Protein AF-A0A202DRF4-F1 (afdb_monomer)

Secondary structure (DSSP, 8-state):
-GGGEEEE-SB----SS--EESSEEEESB--SSPPEESS-EEES-HHHHHHHHHHHHHHHHHHTSPPSEEPPSS-EETTT--SSSSTTEE-SEEEEPPTT--EEE-TT-EEEESSS-EEEEESS-EEE-TT-BEEEETT--GGGEEEEESS-EEE-TT-B--SEE--SS-EEE-TT--

Solvent-accessible surface area (backbone atoms only — not comparable to full-atom values): 9176 Å² total; per-residue (Å²): 113,40,88,56,44,69,42,78,43,62,68,40,82,32,85,55,84,84,48,72,40,85,22,18,40,28,25,68,40,75,44,87,31,80,60,50,60,65,53,54,79,31,72,68,36,74,66,36,56,50,17,54,54,46,48,55,52,49,53,52,56,60,70,66,56,73,64,72,41,70,53,69,83,51,72,43,40,55,24,71,40,65,83,92,51,60,63,21,52,40,58,57,40,26,41,26,43,35,85,83,6,31,38,31,32,33,58,85,10,36,32,40,41,31,69,52,48,35,36,41,40,23,36,18,34,34,36,34,38,56,56,8,34,56,43,73,35,70,70,33,50,60,91,37,27,39,37,42,28,71,26,42,36,38,39,26,36,51,15,33,68,72,46,50,77,56,54,92,64,41,78,46,78,41,57,73,62,79

Radius of gyration: 16.05 Å; Cα contacts (8 Å, |Δi|>4): 459; chains: 1; bounding box: 38×32×42 Å

Mean predicted aligned error: 2.86 Å

Sequence (178 aa):
MASTFSILSSTYTNTASGTTINGDLGYTTGPAVAPTVNGITHIADGTYNQAGIDQGTALSALNSQACTFTFPAGAVDLATDTSHGVIGIYTPGVYCTTASSAASIGTAGITLSGSGTYIFRVNGALTTVANSAVRLASSASACDIFWTPTAATTLGANSTFIGTDIDASGVTIGDTIT

Nearest PDB structures (foldseek):
  7ehk-assembly1_A  TM=7.786E-01  e=6.588E-08  Flavobacterium frigoris PS1
  8x1o-assembly1_A  TM=7.609E-01  e=9.005E-07  Flavobacterium frigoris PS1
  8x1l-assembly1_A  TM=7.536E-01  e=3.785E-06  Flavobacterium frigoris PS1
  5b5h-assembly1_A  TM=7.884E-01  e=6.652E-06  Typhula ishikariensis
  6a8k-assembly1_A  TM=7.361E-01  e=1.674E-05  Fragilariopsis cylindrus

pLDDT: mean 96.53, std 4.23, range [63.41, 98.88]

Structure (mmCIF, N/CA/C/O backbone):
data_AF-A0A202DRF4-F1
#
_entry.id   AF-A0A202DRF4-F1
#
loop_
_atom_site.group_PDB
_atom_site.id
_atom_site.type_symbol
_atom_site.label_atom_id
_atom_site.label_alt_id
_atom_site.label_comp_id
_atom_site.label_asym_id
_atom_site.label_entity_id
_atom_site.label_seq_id
_atom_site.pdbx_PDB_ins_code
_atom_site.Cartn_x
_atom_site.Cartn_y
_atom_site.Cartn_z
_atom_site.occupancy
_atom_site.B_iso_or_equiv
_atom_site.auth_seq_id
_atom_site.auth_comp_id
_atom_site.auth_asym_id
_atom_site.auth_atom_id
_atom_site.pdbx_PDB_model_num
ATOM 1 N N 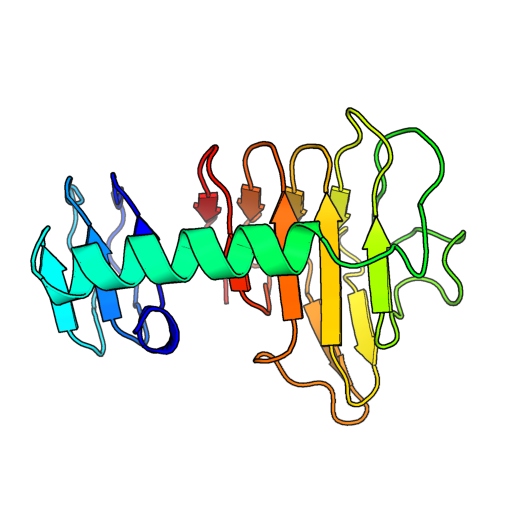. MET A 1 1 ? 2.409 9.963 13.349 1.00 63.41 1 MET A N 1
ATOM 2 C CA . MET A 1 1 ? 1.480 9.183 14.196 1.00 63.41 1 MET A CA 1
ATOM 3 C C . MET A 1 1 ? 0.821 8.045 13.428 1.00 63.41 1 MET A C 1
ATOM 5 O O . MET A 1 1 ? 0.631 6.996 14.017 1.00 63.41 1 MET A O 1
ATOM 9 N N . ALA A 1 2 ? 0.561 8.179 12.121 1.00 69.62 2 ALA A N 1
ATOM 10 C CA . ALA A 1 2 ? 0.009 7.077 11.317 1.00 69.62 2 ALA A CA 1
ATOM 11 C C . ALA A 1 2 ? 0.838 5.770 11.331 1.00 69.62 2 ALA A C 1
ATOM 13 O O . ALA A 1 2 ? 0.282 4.699 11.139 1.00 69.62 2 ALA A O 1
ATOM 14 N N . SER A 1 3 ? 2.146 5.830 11.601 1.00 81.44 3 SER A N 1
ATOM 15 C CA . SER A 1 3 ? 3.051 4.673 11.546 1.00 81.44 3 SER A CA 1
ATOM 16 C C . SER A 1 3 ? 2.804 3.581 12.597 1.00 81.44 3 SER A C 1
ATOM 18 O O . SER A 1 3 ? 3.411 2.522 12.491 1.00 81.44 3 SER A O 1
ATOM 20 N N . THR A 1 4 ? 1.987 3.825 13.629 1.00 90.56 4 THR A N 1
ATOM 21 C CA . THR A 1 4 ? 1.615 2.792 14.618 1.00 90.56 4 THR A CA 1
ATOM 22 C C . THR A 1 4 ? 0.312 2.077 14.264 1.00 90.56 4 THR A C 1
ATOM 24 O O . THR A 1 4 ? 0.036 1.006 14.804 1.00 90.56 4 THR A O 1
ATOM 27 N N . PHE A 1 5 ? -0.473 2.634 13.336 1.00 96.25 5 PHE A N 1
ATOM 28 C CA . PHE A 1 5 ? -1.727 2.046 12.885 1.00 96.25 5 PHE A CA 1
ATOM 29 C C . PHE A 1 5 ? -1.470 0.939 11.871 1.00 96.25 5 PHE A C 1
ATOM 31 O O . PHE A 1 5 ? -0.813 1.153 10.855 1.00 96.25 5 PHE A O 1
ATOM 38 N N . SER A 1 6 ? -2.067 -0.226 12.110 1.00 96.12 6 SER A N 1
ATOM 39 C CA . SER A 1 6 ? -2.234 -1.235 11.062 1.00 96.12 6 SER A CA 1
ATOM 40 C C . SER A 1 6 ? -3.435 -0.916 10.177 1.00 96.12 6 SER A C 1
ATOM 42 O O . SER A 1 6 ? -3.40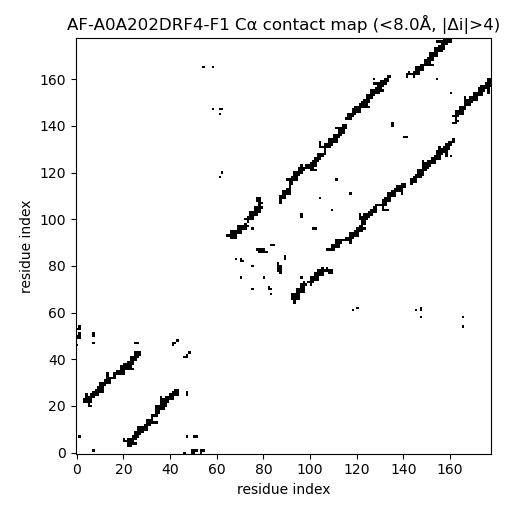9 -1.198 8.985 1.00 96.12 6 SER A O 1
ATOM 44 N N . ILE A 1 7 ? -4.498 -0.344 10.757 1.00 97.06 7 ILE A N 1
ATOM 45 C CA . ILE A 1 7 ? -5.701 0.066 10.027 1.00 97.06 7 ILE A CA 1
ATOM 46 C C . ILE A 1 7 ? -6.146 1.435 10.532 1.00 97.06 7 ILE A C 1
ATOM 48 O O . ILE A 1 7 ? -6.428 1.607 11.717 1.00 97.06 7 ILE A O 1
ATOM 52 N N . LEU A 1 8 ? -6.275 2.389 9.613 1.00 97.56 8 LEU A N 1
ATOM 53 C CA . LEU A 1 8 ? -6.881 3.697 9.837 1.00 97.56 8 LEU A CA 1
ATOM 54 C C . LEU A 1 8 ? -7.951 3.913 8.765 1.00 97.56 8 LEU A C 1
ATOM 56 O O . LEU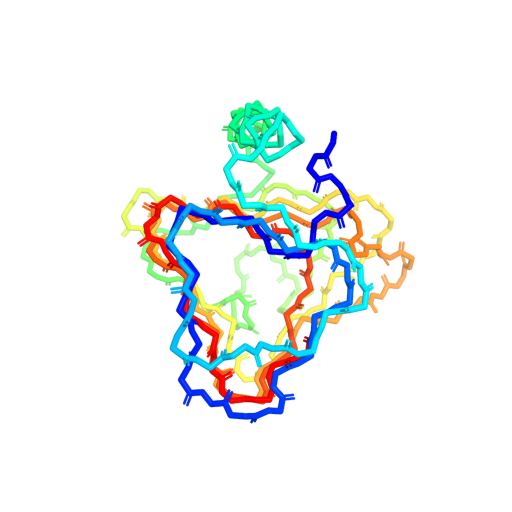 A 1 8 ? -7.646 3.902 7.576 1.00 97.56 8 LEU A O 1
ATOM 60 N N . SER A 1 9 ? -9.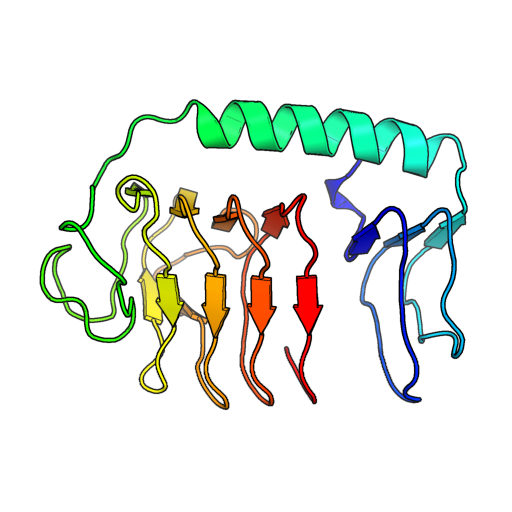204 4.090 9.173 1.00 97.06 9 SER A N 1
ATOM 61 C CA . SER A 1 9 ? -10.332 4.236 8.243 1.00 97.06 9 SER A CA 1
ATOM 62 C C . SER A 1 9 ? -11.408 5.136 8.834 1.00 97.06 9 SER A C 1
ATOM 64 O O . SER A 1 9 ? -11.472 5.297 10.042 1.00 97.06 9 SER A O 1
ATOM 66 N N . SER A 1 10 ? -12.296 5.706 8.023 1.00 96.44 10 SER A N 1
ATOM 67 C CA . SER A 1 10 ? -13.510 6.326 8.570 1.00 96.44 10 SER A CA 1
ATOM 68 C C . SER A 1 10 ? -14.490 5.245 9.036 1.00 96.44 10 SER A C 1
ATOM 70 O O . SER A 1 10 ? -14.923 5.238 10.185 1.00 96.44 10 SER A O 1
ATOM 72 N N . THR A 1 11 ? -14.790 4.284 8.161 1.00 97.56 11 THR A N 1
ATOM 73 C CA . THR A 1 11 ? -15.649 3.135 8.456 1.00 97.56 11 THR A CA 1
ATOM 74 C C . THR A 1 11 ? -14.829 1.857 8.446 1.00 97.56 11 THR A C 1
ATOM 76 O O . THR A 1 11 ? -14.381 1.423 7.387 1.00 97.56 11 THR A O 1
ATOM 79 N N . TYR A 1 12 ? -14.689 1.229 9.612 1.00 97.81 12 TYR A N 1
ATOM 80 C CA . TYR A 1 12 ? -14.097 -0.095 9.733 1.00 97.81 12 TYR A CA 1
ATOM 81 C C . TYR A 1 12 ? -15.205 -1.146 9.802 1.00 97.81 12 TYR A C 1
ATOM 83 O O . TYR A 1 12 ? -15.940 -1.229 10.785 1.00 97.81 12 TYR A O 1
ATOM 91 N N . THR A 1 13 ? -15.324 -1.960 8.752 1.00 96.81 13 THR A N 1
ATOM 92 C CA . THR A 1 13 ? -16.277 -3.076 8.714 1.00 96.81 13 THR A CA 1
ATOM 93 C C . THR A 1 13 ? -15.559 -4.380 9.024 1.00 96.81 13 THR A C 1
ATOM 95 O O . THR A 1 13 ? -14.572 -4.723 8.382 1.00 96.81 13 THR A O 1
ATOM 98 N N . ASN A 1 14 ? -16.101 -5.141 9.970 1.00 96.12 14 ASN A N 1
ATOM 99 C CA . ASN A 1 14 ? -15.749 -6.537 10.177 1.00 96.12 14 ASN A CA 1
ATOM 100 C C . ASN A 1 14 ? -17.008 -7.312 10.573 1.00 96.12 14 ASN A C 1
ATOM 102 O O . ASN A 1 14 ? -17.732 -6.915 11.491 1.00 96.12 14 ASN A O 1
ATOM 106 N N . THR A 1 15 ? -17.274 -8.399 9.855 1.00 93.38 15 THR A N 1
ATOM 107 C CA . THR A 1 15 ? -18.432 -9.279 10.070 1.00 93.38 15 THR A CA 1
ATOM 108 C C . THR A 1 15 ? -18.023 -10.695 10.464 1.00 93.38 15 THR A C 1
ATOM 110 O O . THR A 1 15 ? -18.891 -11.505 10.776 1.00 93.38 15 THR A O 1
ATOM 113 N N . ALA A 1 16 ? -16.724 -11.006 10.447 1.00 89.12 16 ALA A N 1
ATOM 114 C CA . ALA A 1 16 ? -16.190 -12.324 10.755 1.00 89.12 16 ALA A CA 1
ATOM 115 C C . ALA A 1 16 ? -15.471 -12.330 12.112 1.00 89.12 16 ALA A C 1
ATOM 117 O O . ALA A 1 16 ? -14.844 -11.351 12.527 1.00 89.12 16 ALA A O 1
ATOM 118 N N . SER A 1 17 ? -15.553 -13.459 12.813 1.00 90.44 17 SER A N 1
ATOM 119 C CA . SER A 1 17 ? -14.720 -13.734 13.984 1.00 90.44 17 SER A CA 1
ATOM 120 C C . SER A 1 17 ? -13.322 -14.185 13.556 1.00 90.44 17 SER A C 1
ATOM 122 O O . SER A 1 17 ? -13.191 -14.876 12.551 1.00 90.44 17 SER A O 1
ATOM 124 N N . GLY A 1 18 ? -12.302 -13.890 14.364 1.00 90.44 18 GLY A N 1
ATOM 125 C CA . GLY A 1 18 ? -10.937 -14.398 14.160 1.00 90.44 18 GLY A CA 1
ATOM 126 C C . GLY A 1 18 ? -9.970 -13.415 13.496 1.00 90.44 18 GLY A C 1
ATOM 127 O O . GLY A 1 18 ? -8.768 -13.668 13.492 1.00 90.44 18 GLY A O 1
ATOM 128 N N . THR A 1 19 ? -10.455 -12.268 13.011 1.00 94.56 19 THR A N 1
ATOM 129 C CA . THR A 1 19 ? -9.598 -11.180 12.517 1.00 94.56 19 THR A CA 1
ATOM 130 C C . THR A 1 19 ? -8.662 -10.697 13.624 1.00 94.56 19 THR A C 1
ATOM 132 O O . THR A 1 19 ? -9.122 -10.270 14.685 1.00 94.56 19 THR A O 1
ATOM 135 N N . THR A 1 20 ? -7.353 -10.747 13.367 1.00 95.69 20 THR A N 1
ATOM 136 C CA . THR A 1 20 ? -6.309 -10.245 14.270 1.00 95.69 20 THR A CA 1
ATOM 137 C C . THR A 1 20 ? -5.574 -9.085 13.610 1.00 95.69 20 THR A C 1
ATOM 139 O O . THR A 1 20 ? -5.151 -9.194 12.464 1.00 95.69 20 THR A O 1
ATOM 142 N N . ILE A 1 21 ? -5.408 -7.983 14.337 1.00 96.44 21 ILE A N 1
ATOM 143 C CA . ILE A 1 21 ? -4.718 -6.769 13.898 1.00 96.44 21 ILE A CA 1
ATOM 144 C C . ILE A 1 21 ? -3.492 -6.571 14.789 1.00 96.44 21 ILE A C 1
ATOM 146 O O . ILE A 1 21 ? -3.619 -6.493 16.010 1.00 96.44 21 ILE A O 1
ATOM 150 N N . ASN A 1 22 ? -2.306 -6.487 14.184 1.00 95.56 22 ASN A N 1
ATOM 151 C CA . ASN A 1 22 ? -1.029 -6.347 14.889 1.00 95.56 22 ASN A CA 1
ATOM 152 C C . ASN A 1 22 ? -0.508 -4.904 14.842 1.00 95.56 22 ASN A C 1
ATOM 154 O O . ASN A 1 22 ? 0.471 -4.612 14.158 1.00 95.56 22 ASN A O 1
ATOM 158 N N . GLY A 1 23 ? -1.182 -4.023 15.576 1.00 96.44 23 GLY A N 1
ATOM 159 C CA . GLY A 1 23 ? -0.909 -2.591 15.663 1.00 96.44 23 GLY A CA 1
ATOM 160 C C . GLY A 1 23 ? -2.177 -1.836 16.048 1.00 96.44 23 GLY A C 1
ATOM 161 O O . GLY A 1 23 ? -3.181 -2.451 16.422 1.00 96.44 23 GLY A O 1
ATOM 162 N N . ASP A 1 24 ? -2.141 -0.509 15.968 1.00 98.38 24 ASP A N 1
ATOM 163 C CA . ASP A 1 24 ? -3.288 0.313 16.344 1.00 98.38 24 ASP A CA 1
ATOM 164 C C . ASP A 1 24 ? -4.411 0.220 15.296 1.00 98.38 24 ASP A C 1
ATOM 166 O O . ASP A 1 24 ? -4.175 0.077 14.088 1.00 98.38 24 ASP A O 1
ATOM 170 N N . LEU A 1 25 ? -5.653 0.316 15.771 1.00 98.44 25 LEU A N 1
ATOM 171 C CA . LEU A 1 25 ? -6.866 0.346 14.955 1.00 98.44 25 LEU A CA 1
ATOM 172 C C . LEU A 1 25 ? -7.556 1.698 15.138 1.00 98.44 25 LEU A C 1
ATOM 174 O O . LEU A 1 25 ? -7.899 2.065 16.255 1.00 98.44 25 LEU A O 1
ATOM 178 N N . GLY A 1 26 ? -7.806 2.423 14.052 1.00 98.25 26 GLY A N 1
ATOM 179 C CA . GLY A 1 26 ? -8.467 3.726 14.075 1.00 98.25 26 GLY A CA 1
ATOM 180 C C . GLY A 1 26 ? -9.735 3.762 13.234 1.00 98.25 26 GLY A C 1
ATOM 181 O O . GLY A 1 26 ? -9.689 3.418 12.049 1.00 98.25 26 GLY A O 1
ATOM 182 N N . TYR A 1 27 ? -10.847 4.212 13.824 1.00 98.06 27 TYR A N 1
ATOM 183 C CA . TYR A 1 27 ? -12.100 4.433 13.094 1.00 98.06 27 TYR A CA 1
ATOM 184 C C . TYR A 1 27 ? -13.014 5.507 13.690 1.00 98.06 27 TYR A C 1
ATOM 186 O O . TYR A 1 27 ? -12.900 5.865 14.862 1.00 98.06 27 TYR A O 1
ATOM 194 N N . THR A 1 28 ? -13.968 5.995 12.888 1.00 98.19 28 THR A N 1
ATOM 195 C CA . THR A 1 28 ? -15.138 6.739 13.394 1.00 98.19 28 THR A CA 1
ATOM 196 C C . THR A 1 28 ? -16.372 5.847 13.489 1.00 98.19 28 THR A C 1
ATOM 198 O O . THR A 1 28 ? -17.077 5.883 14.494 1.00 98.19 28 THR A O 1
ATOM 201 N N . THR A 1 29 ? -16.610 5.006 12.480 1.00 98.06 29 THR A N 1
ATOM 202 C CA . THR A 1 29 ? -17.700 4.021 12.446 1.00 98.06 29 THR A CA 1
ATOM 203 C C . THR A 1 29 ? -17.123 2.621 12.617 1.00 98.06 29 THR A C 1
ATOM 205 O O . THR A 1 29 ? -16.289 2.193 11.821 1.00 98.06 29 THR A O 1
ATOM 208 N N . GLY A 1 30 ? -17.538 1.937 13.684 1.00 97.06 30 GLY A N 1
ATOM 209 C CA . GLY A 1 30 ? -16.980 0.649 14.093 1.00 97.06 30 GLY A CA 1
ATOM 210 C C . GLY A 1 30 ? -17.633 -0.578 13.440 1.00 97.06 30 GLY A C 1
ATOM 211 O O . GLY A 1 30 ? -18.660 -0.462 12.768 1.00 97.06 30 GLY A O 1
ATOM 212 N N . PRO A 1 31 ? -17.054 -1.769 13.674 1.00 97.19 31 PRO A N 1
ATOM 213 C CA . PRO A 1 31 ? -17.470 -3.014 13.041 1.00 97.19 31 PRO A CA 1
ATOM 214 C C . PRO A 1 31 ? -18.658 -3.667 13.763 1.00 97.19 31 PRO A C 1
ATOM 216 O O . PRO A 1 31 ? -18.914 -3.399 14.936 1.00 97.19 31 PRO A O 1
ATOM 219 N N . ALA A 1 32 ? -19.335 -4.608 13.095 1.00 96.94 32 ALA A N 1
ATOM 220 C CA . ALA A 1 32 ? -20.356 -5.448 13.730 1.00 96.94 32 ALA A CA 1
ATOM 221 C C . ALA A 1 32 ? -19.743 -6.521 14.651 1.00 96.94 32 ALA A C 1
ATOM 223 O O . ALA A 1 32 ? -20.328 -6.874 15.673 1.00 96.94 32 ALA A O 1
ATOM 224 N N . VAL A 1 33 ? -18.558 -7.030 14.297 1.00 96.94 33 VAL A N 1
ATOM 225 C CA . VAL A 1 33 ? -17.783 -8.000 15.080 1.00 96.94 33 VAL A CA 1
ATOM 226 C C . VAL A 1 33 ? -16.416 -7.401 15.401 1.00 96.94 33 VAL A C 1
ATOM 228 O O . VAL A 1 33 ? -15.658 -7.045 14.498 1.00 96.94 33 VAL A O 1
ATOM 231 N N . ALA A 1 34 ? -16.082 -7.285 16.687 1.00 96.06 34 ALA A N 1
ATOM 232 C CA . ALA A 1 34 ? -14.796 -6.739 17.112 1.00 96.06 34 ALA A CA 1
ATOM 233 C C . ALA A 1 34 ? -13.636 -7.699 16.758 1.00 96.06 34 ALA A C 1
ATOM 235 O O . ALA A 1 34 ? -13.731 -8.891 17.063 1.00 96.06 34 ALA A O 1
ATOM 236 N N . PRO A 1 35 ? -12.549 -7.211 16.132 1.00 96.81 35 PRO A N 1
ATOM 237 C CA . PRO A 1 35 ? -11.338 -7.997 15.922 1.00 96.81 35 PRO A CA 1
ATOM 238 C C . PRO A 1 35 ? -10.515 -8.101 17.215 1.00 96.81 35 PRO A C 1
ATOM 240 O O . PRO A 1 35 ? -10.699 -7.331 18.160 1.00 96.81 35 PRO A O 1
ATOM 243 N N . THR A 1 36 ? -9.547 -9.013 17.237 1.00 97.44 36 THR A N 1
ATOM 244 C CA . THR A 1 36 ? -8.461 -8.982 18.223 1.00 97.44 36 THR A CA 1
ATOM 245 C C . THR A 1 36 ? -7.444 -7.924 17.801 1.00 97.44 36 THR A C 1
ATOM 247 O O . THR A 1 36 ? -6.886 -8.016 16.712 1.00 97.44 36 THR A O 1
ATOM 250 N N . VAL A 1 37 ? -7.190 -6.924 18.647 1.00 97.94 37 VAL A N 1
ATOM 251 C CA . VAL A 1 37 ? -6.231 -5.840 18.370 1.00 97.94 37 VAL A CA 1
ATOM 252 C C . VAL A 1 37 ? -5.049 -5.952 19.330 1.00 97.94 37 VAL A C 1
ATOM 254 O O . VAL A 1 37 ? -5.208 -5.783 20.536 1.00 97.94 37 VAL A O 1
ATOM 257 N N . ASN A 1 38 ? -3.859 -6.220 18.794 1.00 97.44 38 ASN A N 1
ATOM 258 C CA . ASN A 1 38 ? -2.587 -6.231 19.521 1.00 97.44 38 ASN A CA 1
ATOM 259 C C . ASN A 1 38 ? -1.942 -4.833 19.472 1.00 97.44 38 ASN A C 1
ATOM 261 O O . ASN A 1 38 ? -0.831 -4.654 18.979 1.00 97.44 38 ASN A O 1
ATOM 265 N N . GLY A 1 39 ? -2.691 -3.844 19.950 1.00 96.88 39 GLY A N 1
ATOM 266 C CA . GLY A 1 39 ? -2.384 -2.415 19.914 1.00 96.88 39 GLY A CA 1
ATOM 267 C C . GLY A 1 39 ? -3.490 -1.633 20.624 1.00 96.88 39 GLY A C 1
ATOM 268 O O . GLY A 1 39 ? -4.216 -2.195 21.449 1.00 96.88 39 GLY A O 1
ATOM 269 N N . ILE A 1 40 ? -3.648 -0.351 20.304 1.00 97.69 40 ILE A N 1
ATOM 270 C CA . ILE A 1 40 ? -4.700 0.508 20.860 1.00 97.69 40 ILE A CA 1
ATOM 271 C C . ILE A 1 40 ? -5.781 0.759 19.805 1.00 97.69 40 ILE A C 1
ATOM 273 O O . ILE A 1 40 ? -5.505 1.019 18.636 1.00 97.69 40 ILE A O 1
ATOM 277 N N . THR A 1 41 ? -7.048 0.682 20.222 1.00 98.38 41 THR A N 1
ATOM 278 C CA . THR A 1 41 ? -8.168 1.129 19.386 1.00 98.38 41 THR A CA 1
ATOM 279 C C . THR A 1 41 ? -8.464 2.603 19.656 1.00 98.38 41 THR A C 1
ATOM 281 O O . THR A 1 41 ? -8.804 2.969 20.779 1.00 98.38 41 THR A O 1
ATOM 284 N N . HIS A 1 42 ? -8.374 3.428 18.617 1.00 98.25 42 HIS A N 1
ATOM 285 C CA . HIS A 1 42 ? -8.638 4.863 18.630 1.00 98.25 42 HIS A CA 1
ATOM 286 C C . HIS A 1 42 ? -9.967 5.166 17.929 1.00 98.25 42 HIS A C 1
ATOM 288 O O . HIS A 1 42 ? -10.096 5.003 16.714 1.00 98.25 42 HIS A O 1
ATOM 294 N N . ILE A 1 43 ? -10.964 5.625 18.689 1.00 98.19 43 ILE A N 1
ATOM 295 C CA . ILE A 1 43 ? -12.302 5.932 18.161 1.00 98.19 43 ILE A CA 1
ATOM 296 C C . ILE A 1 43 ? -12.467 7.447 18.075 1.00 98.19 43 ILE A C 1
ATOM 298 O O . ILE A 1 43 ? -12.778 8.092 19.075 1.00 98.19 43 ILE A O 1
ATOM 302 N N . ALA A 1 44 ? -12.237 8.004 16.883 1.00 97.06 44 ALA A N 1
ATOM 303 C CA . ALA A 1 44 ? -12.349 9.438 16.587 1.00 97.06 44 ALA A CA 1
ATOM 304 C C . ALA A 1 44 ? -11.608 10.383 17.571 1.00 97.06 44 ALA A C 1
ATOM 306 O O . ALA A 1 44 ? -11.981 11.550 17.721 1.00 97.06 44 ALA A O 1
ATOM 307 N N . ASP A 1 45 ? -10.569 9.895 18.255 1.00 98.12 45 ASP A N 1
ATOM 308 C CA . ASP A 1 45 ? -9.823 10.662 19.253 1.00 98.12 45 ASP A CA 1
ATOM 309 C C . ASP A 1 45 ? -8.737 11.561 18.629 1.00 98.12 45 ASP A C 1
ATOM 311 O O . ASP A 1 45 ? -8.574 11.645 17.409 1.00 98.12 45 ASP A O 1
ATOM 315 N N . GLY A 1 46 ? -7.983 12.276 19.469 1.00 97.69 46 GLY A N 1
ATOM 316 C CA . GLY A 1 46 ? -6.913 13.163 19.003 1.00 97.69 46 GLY A CA 1
ATOM 317 C C . GLY A 1 46 ? -5.822 12.444 18.199 1.00 97.69 46 GLY A C 1
ATOM 318 O O . GLY A 1 46 ? -5.339 12.992 17.209 1.00 97.69 46 GLY A O 1
ATOM 319 N N . THR A 1 47 ? -5.477 11.211 18.579 1.00 97.50 47 THR A N 1
ATOM 320 C CA . THR A 1 47 ? -4.472 10.391 17.888 1.00 97.50 47 THR A CA 1
ATOM 321 C C . THR A 1 47 ? -4.972 9.956 16.514 1.00 97.50 47 THR A C 1
ATOM 323 O O . THR A 1 47 ? -4.247 10.109 15.532 1.00 97.50 47 THR A O 1
ATOM 326 N N . TYR A 1 48 ? -6.225 9.498 16.423 1.00 97.94 48 TYR A N 1
ATOM 327 C CA . TYR A 1 48 ? -6.898 9.192 15.159 1.00 97.94 48 TYR A CA 1
ATOM 328 C C . TYR A 1 48 ? -6.937 10.412 14.228 1.00 97.94 48 TYR A C 1
ATOM 330 O O . TYR A 1 48 ? -6.548 10.324 13.062 1.00 97.94 48 TYR A O 1
ATOM 338 N N . ASN A 1 49 ? -7.361 11.570 14.744 1.00 97.62 49 ASN A N 1
ATOM 339 C CA . ASN A 1 49 ? -7.494 12.788 13.943 1.00 97.62 49 ASN A CA 1
ATOM 340 C C . ASN A 1 49 ? -6.139 13.241 13.379 1.00 97.62 49 ASN A C 1
ATOM 342 O O . ASN A 1 49 ? -6.041 13.574 12.197 1.00 97.62 49 ASN A O 1
ATOM 346 N N . GLN A 1 50 ? -5.081 13.200 14.196 1.00 97.88 50 GLN A N 1
ATOM 347 C CA . GLN A 1 50 ? -3.734 13.525 13.732 1.00 97.88 50 GLN A CA 1
ATOM 348 C C . GLN A 1 50 ? -3.206 12.485 12.733 1.00 97.88 50 GLN A C 1
ATOM 350 O O . GLN A 1 50 ? -2.595 12.857 11.733 1.00 97.88 50 GLN A O 1
ATOM 355 N N . ALA A 1 51 ? -3.482 11.194 12.945 1.00 97.56 51 ALA A N 1
ATOM 356 C CA . ALA A 1 51 ? -3.093 10.141 12.009 1.00 97.56 51 ALA A CA 1
ATOM 357 C C . ALA A 1 51 ? -3.734 10.326 10.622 1.00 97.56 51 ALA A C 1
ATOM 359 O O . ALA A 1 51 ? -3.065 10.093 9.618 1.00 97.56 51 ALA A O 1
ATOM 360 N N . GLY A 1 52 ? -4.978 10.813 10.545 1.00 97.00 52 GLY A N 1
ATOM 361 C CA . GLY A 1 52 ? -5.627 11.148 9.271 1.00 97.00 52 GLY A CA 1
ATOM 362 C C . GLY A 1 52 ? -4.941 12.299 8.521 1.00 97.00 52 GLY A C 1
ATOM 363 O O . GLY A 1 52 ? -4.760 12.230 7.304 1.00 97.00 52 GLY A O 1
ATOM 364 N N . ILE A 1 53 ? -4.491 13.335 9.238 1.00 97.38 53 ILE A N 1
ATOM 365 C CA . ILE A 1 53 ? -3.715 14.448 8.656 1.00 97.38 53 ILE A CA 1
ATOM 366 C C . ILE A 1 53 ? -2.360 13.945 8.136 1.00 97.38 53 ILE A C 1
ATOM 368 O O . ILE A 1 53 ? -1.947 14.283 7.019 1.00 97.38 53 ILE A O 1
ATOM 372 N N . ASP A 1 54 ? -1.685 13.109 8.926 1.00 97.44 54 ASP A N 1
ATOM 373 C CA . ASP A 1 54 ? -0.406 12.505 8.553 1.00 97.44 54 ASP A CA 1
ATOM 374 C C . ASP A 1 54 ? -0.560 11.608 7.311 1.00 97.44 54 ASP A C 1
ATOM 376 O O . ASP A 1 54 ? 0.255 11.691 6.391 1.00 97.44 54 ASP A O 1
ATOM 380 N N . GLN A 1 55 ? -1.628 10.800 7.243 1.00 96.75 55 GLN A N 1
ATOM 381 C CA . GLN A 1 55 ? -1.953 9.948 6.093 1.00 96.75 55 GLN A CA 1
ATOM 382 C C . GLN A 1 55 ? -2.165 10.780 4.819 1.00 96.75 55 GLN A C 1
ATOM 384 O O . GLN A 1 55 ? -1.586 10.465 3.779 1.00 96.75 55 GLN A O 1
ATOM 389 N N . GLY A 1 56 ? -2.936 11.871 4.889 1.00 96.69 56 GLY A N 1
ATOM 390 C CA . GLY A 1 56 ? -3.152 12.764 3.744 1.00 96.69 56 GLY A CA 1
ATOM 391 C C . GLY A 1 56 ? -1.868 13.457 3.269 1.00 96.69 56 GLY A C 1
ATOM 392 O O . GLY A 1 56 ? -1.635 13.605 2.063 1.00 96.69 56 GLY A O 1
ATOM 393 N N . THR A 1 57 ? -0.994 13.825 4.210 1.00 97.38 57 THR A N 1
ATOM 394 C CA . THR A 1 57 ? 0.331 14.387 3.907 1.00 97.38 57 THR A CA 1
ATOM 395 C C . THR A 1 57 ? 1.220 13.355 3.212 1.00 97.38 57 THR A C 1
ATOM 397 O O . THR A 1 57 ? 1.821 13.658 2.179 1.00 97.38 57 THR A O 1
ATOM 400 N N . ALA A 1 58 ? 1.260 12.121 3.726 1.00 96.88 58 ALA A N 1
ATOM 401 C CA . ALA A 1 58 ? 2.015 11.021 3.133 1.00 96.88 58 ALA A CA 1
ATOM 402 C C . ALA A 1 58 ? 1.524 10.697 1.716 1.00 96.88 58 ALA A C 1
ATOM 404 O O . ALA A 1 58 ? 2.331 10.648 0.789 1.00 96.88 58 ALA A O 1
ATOM 405 N N . LEU A 1 59 ? 0.208 10.569 1.516 1.00 97.44 59 LEU A N 1
ATOM 406 C CA . LEU A 1 59 ? -0.382 10.326 0.197 1.00 97.44 59 LEU A CA 1
ATOM 407 C C . LEU A 1 59 ? 0.001 11.417 -0.810 1.00 97.44 59 LEU A C 1
ATOM 409 O O . LEU A 1 59 ? 0.361 11.115 -1.947 1.00 97.44 59 LEU A O 1
ATOM 413 N N . SER A 1 60 ? -0.038 12.685 -0.393 1.00 97.69 60 SER A N 1
ATOM 414 C CA . SER A 1 60 ? 0.353 13.816 -1.245 1.00 97.69 60 SER A CA 1
ATOM 415 C C . SER A 1 60 ? 1.833 13.744 -1.637 1.00 97.69 60 SER A C 1
ATOM 417 O O . SER A 1 60 ? 2.173 13.920 -2.808 1.00 97.69 60 SER A O 1
ATOM 419 N N . ALA A 1 61 ? 2.713 13.426 -0.683 1.00 98.12 61 ALA A N 1
ATOM 420 C CA . ALA A 1 61 ? 4.144 13.275 -0.932 1.00 98.12 61 ALA A CA 1
ATOM 421 C C . ALA A 1 61 ? 4.449 12.089 -1.865 1.00 98.12 61 ALA A C 1
ATOM 423 O O . ALA A 1 61 ? 5.228 12.249 -2.807 1.00 98.12 61 ALA A O 1
ATOM 424 N N . LEU A 1 62 ? 3.800 10.938 -1.665 1.00 98.06 62 LEU A N 1
ATOM 425 C CA . LEU A 1 62 ? 3.926 9.754 -2.524 1.00 98.06 62 LEU A CA 1
ATOM 426 C C . LEU A 1 62 ? 3.441 10.048 -3.950 1.00 98.06 62 LEU A C 1
ATOM 428 O O . LEU A 1 62 ? 4.139 9.756 -4.921 1.00 98.06 62 LEU A O 1
ATOM 432 N N . ASN A 1 63 ? 2.289 10.710 -4.090 1.00 96.94 63 ASN A N 1
ATOM 433 C CA . ASN A 1 63 ? 1.731 11.066 -5.395 1.00 96.94 63 ASN A CA 1
ATOM 434 C C . ASN A 1 63 ? 2.513 12.165 -6.133 1.00 96.94 63 ASN A C 1
ATOM 436 O O . ASN A 1 63 ? 2.346 12.309 -7.344 1.00 96.94 63 ASN A O 1
ATOM 440 N N . SER A 1 64 ? 3.382 12.914 -5.448 1.00 97.56 64 SER A N 1
ATOM 441 C CA . SER A 1 64 ? 4.290 13.880 -6.083 1.00 97.56 64 SER A CA 1
ATOM 442 C C . SER A 1 64 ? 5.570 13.261 -6.654 1.00 97.56 64 SER A C 1
ATOM 444 O O . SER A 1 64 ? 6.264 13.922 -7.427 1.00 97.56 64 SER A O 1
ATOM 446 N N . GLN A 1 65 ? 5.890 12.007 -6.313 1.00 98.31 65 GLN A N 1
ATOM 447 C CA . GLN A 1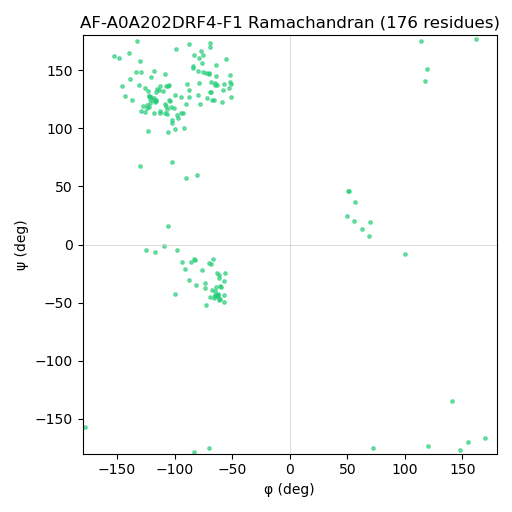 65 ? 7.123 11.374 -6.780 1.00 98.31 65 GLN A CA 1
ATOM 448 C C . GLN A 1 65 ? 7.071 11.121 -8.289 1.00 98.31 65 GLN A C 1
ATOM 450 O O . GLN A 1 65 ? 6.096 10.568 -8.809 1.00 98.31 65 GLN A O 1
ATOM 455 N N . ALA A 1 66 ? 8.130 11.513 -8.998 1.00 98.19 66 ALA A N 1
ATOM 456 C CA . ALA A 1 66 ? 8.245 11.283 -10.432 1.00 98.19 66 ALA A CA 1
ATOM 457 C C . ALA A 1 66 ? 8.320 9.780 -10.734 1.00 98.19 66 ALA A C 1
ATOM 459 O O . ALA A 1 66 ? 9.023 9.036 -10.053 1.00 98.19 66 ALA A O 1
ATOM 460 N N . CYS A 1 67 ? 7.605 9.341 -11.769 1.00 98.38 67 CYS A N 1
ATOM 461 C CA . CYS A 1 67 ? 7.612 7.946 -12.187 1.00 98.38 67 CYS A CA 1
ATOM 462 C C . CYS A 1 67 ? 9.005 7.556 -12.695 1.00 98.38 67 CYS A C 1
ATOM 464 O O . CYS A 1 67 ? 9.528 8.178 -13.619 1.00 98.38 67 CYS A O 1
ATOM 466 N N . THR A 1 68 ? 9.585 6.507 -12.117 1.00 98.31 68 THR A N 1
ATOM 467 C CA . THR A 1 68 ? 10.764 5.829 -12.673 1.00 98.31 68 THR A CA 1
ATOM 468 C C . THR A 1 68 ? 10.361 5.010 -13.893 1.00 98.31 68 THR A C 1
ATOM 470 O O . THR A 1 68 ? 11.091 4.955 -14.878 1.00 98.31 68 THR A O 1
ATOM 473 N N . PHE A 1 69 ? 9.175 4.403 -13.830 1.00 98.56 69 PHE A N 1
ATOM 474 C CA . PHE A 1 69 ? 8.588 3.638 -14.915 1.00 98.56 69 PHE A CA 1
ATOM 475 C C . PHE A 1 69 ? 7.092 3.934 -15.037 1.00 98.56 69 PHE A C 1
ATOM 477 O O . PHE A 1 69 ? 6.388 4.109 -14.040 1.00 98.56 69 PHE A O 1
ATOM 484 N N . THR A 1 70 ? 6.595 3.991 -16.269 1.00 98.50 70 THR A N 1
ATOM 485 C CA . THR A 1 70 ? 5.165 4.117 -16.562 1.00 98.50 70 THR A CA 1
ATOM 486 C C . THR A 1 70 ? 4.750 2.960 -17.454 1.00 98.50 70 THR A C 1
ATOM 488 O O . THR A 1 70 ? 5.300 2.801 -18.543 1.00 98.50 70 THR A O 1
ATOM 491 N N . PHE A 1 71 ? 3.800 2.153 -16.981 1.00 98.50 71 PHE A N 1
ATOM 492 C CA . PHE A 1 71 ? 3.268 1.030 -17.748 1.00 98.50 71 PHE A CA 1
ATOM 493 C C . PHE A 1 71 ? 2.551 1.519 -19.015 1.00 98.50 71 PHE A C 1
ATOM 495 O O . PHE A 1 71 ? 2.049 2.648 -19.040 1.00 98.50 71 PHE A O 1
ATOM 502 N N . PRO A 1 72 ? 2.462 0.681 -20.063 1.00 96.38 72 PRO A N 1
ATOM 503 C CA . PRO A 1 72 ? 1.604 0.953 -21.208 1.00 96.38 72 PRO A CA 1
ATOM 504 C C . PRO A 1 72 ? 0.144 1.181 -20.798 1.00 96.38 72 PRO A C 1
ATOM 506 O O . PRO A 1 72 ? -0.295 0.758 -19.730 1.00 96.38 72 PRO A O 1
ATOM 509 N N . ALA A 1 73 ? -0.621 1.827 -21.677 1.00 95.31 73 ALA A N 1
ATOM 510 C CA . ALA A 1 73 ? -2.033 2.073 -21.423 1.00 95.31 73 ALA A CA 1
ATOM 511 C C . ALA A 1 73 ? -2.839 0.772 -21.309 1.00 95.31 73 ALA A C 1
ATOM 513 O O . ALA A 1 73 ? -2.691 -0.130 -22.135 1.00 95.31 73 ALA A O 1
ATOM 514 N N . GLY A 1 74 ? -3.740 0.722 -20.324 1.00 96.00 74 GLY A N 1
ATOM 515 C CA . GLY A 1 74 ? -4.583 -0.437 -20.040 1.00 96.00 74 GLY A CA 1
ATOM 516 C C . GLY A 1 74 ? -4.272 -1.078 -18.690 1.00 96.00 74 GLY A C 1
ATOM 517 O O . GLY A 1 74 ? -3.369 -0.661 -17.970 1.00 96.00 74 GLY A O 1
ATOM 518 N N . ALA A 1 75 ? -5.066 -2.082 -18.323 1.00 96.62 75 ALA A N 1
ATOM 519 C CA . ALA A 1 75 ? -4.846 -2.814 -17.083 1.00 96.62 75 ALA A CA 1
ATOM 520 C C . ALA A 1 75 ? -3.512 -3.576 -17.129 1.00 96.62 75 ALA A C 1
ATOM 522 O O . ALA A 1 75 ? -3.186 -4.192 -18.145 1.00 96.62 75 ALA A O 1
ATOM 523 N N . VAL A 1 76 ? -2.776 -3.561 -16.017 1.00 98.25 76 VAL A N 1
ATOM 524 C CA . VAL A 1 76 ? -1.503 -4.273 -15.868 1.00 98.25 76 VAL A CA 1
ATOM 525 C C . VAL A 1 76 ? -1.628 -5.388 -14.834 1.00 98.25 76 VAL A C 1
ATOM 527 O O . VAL A 1 76 ? -2.131 -5.173 -13.733 1.00 98.25 76 VAL A O 1
ATOM 530 N N . ASP A 1 77 ? -1.142 -6.578 -15.174 1.00 98.50 77 ASP A N 1
ATOM 531 C CA . ASP A 1 77 ? -0.824 -7.609 -14.188 1.00 98.50 77 ASP A CA 1
ATOM 532 C C . ASP A 1 77 ? 0.673 -7.543 -13.878 1.00 98.50 77 ASP A C 1
ATOM 534 O O . ASP A 1 77 ? 1.511 -7.901 -14.704 1.00 98.50 77 ASP A O 1
ATOM 538 N N . LEU A 1 78 ? 1.011 -7.084 -12.675 1.00 98.56 78 LEU A N 1
ATOM 539 C CA . LEU A 1 78 ? 2.388 -6.908 -12.219 1.00 98.56 78 LEU A CA 1
ATOM 540 C C . LEU A 1 78 ? 3.168 -8.234 -12.191 1.00 98.56 78 LEU A C 1
ATOM 542 O O . LEU A 1 78 ? 4.390 -8.249 -12.313 1.00 98.56 78 LEU A O 1
ATOM 546 N N . ALA A 1 79 ? 2.474 -9.365 -12.045 1.00 98.50 79 ALA A N 1
ATOM 547 C CA . ALA A 1 79 ? 3.111 -10.676 -11.991 1.00 98.50 79 ALA A CA 1
ATOM 548 C C . ALA A 1 79 ? 3.574 -11.175 -13.371 1.00 98.50 79 ALA A C 1
ATOM 550 O O . ALA A 1 79 ? 4.445 -12.042 -13.453 1.00 98.50 79 ALA A O 1
ATOM 551 N N . THR A 1 80 ? 2.985 -10.652 -14.451 1.00 98.12 80 THR A N 1
ATOM 552 C CA . THR A 1 80 ? 3.235 -11.110 -15.827 1.00 98.12 80 THR A CA 1
ATOM 553 C C . THR A 1 80 ? 3.682 -9.998 -16.772 1.00 98.12 80 THR A C 1
ATOM 555 O O . THR A 1 80 ? 4.055 -10.292 -17.908 1.00 98.12 80 THR A O 1
ATOM 558 N N . ASP A 1 81 ? 3.707 -8.742 -16.315 1.00 97.81 81 ASP A N 1
ATOM 559 C CA . ASP A 1 81 ? 4.219 -7.622 -17.094 1.00 97.81 81 ASP A CA 1
ATOM 560 C C . ASP A 1 81 ? 5.675 -7.852 -17.520 1.00 97.81 81 ASP A C 1
ATOM 562 O O . ASP A 1 81 ? 6.551 -8.200 -16.725 1.00 97.81 81 ASP A O 1
ATOM 566 N N . THR A 1 82 ? 5.924 -7.601 -18.801 1.00 96.94 82 THR A N 1
ATOM 567 C CA . THR A 1 82 ? 7.238 -7.729 -19.435 1.00 96.94 82 THR A CA 1
ATOM 568 C C . THR A 1 82 ? 7.843 -6.373 -19.789 1.00 96.94 82 THR A C 1
ATOM 570 O O . THR A 1 82 ? 8.916 -6.323 -20.387 1.00 96.94 82 THR A O 1
ATOM 573 N N . SER A 1 83 ? 7.134 -5.270 -19.524 1.00 96.94 83 SER A N 1
ATOM 574 C CA . SER A 1 83 ? 7.526 -3.936 -19.988 1.00 96.94 83 SER A CA 1
ATOM 575 C C . SER A 1 83 ? 8.477 -3.224 -19.025 1.00 96.94 83 SER A C 1
ATOM 577 O O . SER A 1 83 ? 9.324 -2.456 -19.479 1.00 96.94 83 SER A O 1
ATOM 579 N N . HIS A 1 84 ? 8.379 -3.501 -17.722 1.00 94.88 84 HIS A N 1
ATOM 580 C CA . HIS A 1 84 ? 9.208 -2.862 -16.694 1.00 94.88 84 HIS A CA 1
ATOM 581 C C . HIS A 1 84 ? 10.596 -3.497 -16.504 1.00 94.88 84 HIS A C 1
ATOM 583 O O . HIS A 1 84 ? 11.440 -2.907 -15.827 1.00 94.88 84 HIS A O 1
ATOM 589 N N . GLY A 1 85 ? 10.844 -4.686 -17.066 1.00 95.62 85 GLY A N 1
ATOM 590 C CA . GLY A 1 85 ? 12.100 -5.417 -16.900 1.00 95.62 85 GLY A CA 1
ATOM 591 C C . GLY A 1 85 ? 11.909 -6.925 -16.743 1.00 95.62 85 GLY A C 1
ATOM 592 O O . GLY A 1 85 ? 11.195 -7.559 -17.518 1.00 95.62 85 GLY A O 1
ATOM 593 N N . VAL A 1 86 ? 12.606 -7.513 -15.767 1.00 97.56 86 VAL A N 1
ATOM 594 C CA . VAL A 1 86 ? 12.505 -8.948 -15.469 1.00 97.56 86 VAL A CA 1
ATOM 595 C C . VAL A 1 86 ? 11.115 -9.242 -14.909 1.00 97.56 86 VAL A C 1
ATOM 597 O O . VAL A 1 86 ? 10.719 -8.660 -13.906 1.00 97.56 86 VAL A O 1
ATOM 600 N N . ILE A 1 87 ? 10.399 -10.174 -15.539 1.00 98.31 87 ILE A N 1
ATOM 601 C CA . ILE A 1 87 ? 9.024 -10.534 -15.171 1.00 98.31 87 ILE A CA 1
ATOM 602 C C . ILE A 1 87 ? 8.922 -10.830 -13.672 1.00 98.31 87 ILE A C 1
ATOM 604 O O . ILE A 1 87 ? 9.661 -11.664 -13.142 1.00 98.31 87 ILE A O 1
ATOM 608 N N . GLY A 1 88 ? 7.988 -10.150 -13.007 1.00 97.75 88 GLY A N 1
ATOM 609 C CA . GLY A 1 88 ? 7.686 -10.337 -11.591 1.00 97.75 88 GLY A CA 1
ATOM 610 C C . GLY A 1 88 ? 8.783 -9.877 -10.626 1.00 97.75 88 GLY A C 1
ATOM 611 O O . GLY A 1 88 ? 8.644 -10.134 -9.431 1.00 97.75 88 GLY A O 1
ATOM 612 N N . ILE A 1 89 ? 9.852 -9.216 -11.087 1.00 98.44 89 ILE A N 1
ATOM 613 C CA . ILE A 1 89 ? 10.924 -8.691 -10.230 1.00 98.44 89 ILE A CA 1
ATOM 614 C C . ILE A 1 89 ? 11.001 -7.171 -10.361 1.00 98.44 89 ILE A C 1
ATOM 616 O O . ILE A 1 89 ? 11.444 -6.633 -11.373 1.00 98.44 89 ILE A O 1
ATOM 620 N N . TYR A 1 90 ? 10.670 -6.485 -9.274 1.00 98.62 90 TYR A N 1
ATOM 621 C CA . TYR A 1 90 ? 10.731 -5.033 -9.177 1.00 98.62 90 TYR A CA 1
ATOM 622 C C . TYR A 1 90 ? 11.937 -4.621 -8.334 1.00 98.62 90 TYR A C 1
ATOM 624 O O . TYR A 1 90 ? 12.202 -5.209 -7.284 1.00 98.62 90 TYR A O 1
ATOM 632 N N . THR A 1 91 ? 12.659 -3.599 -8.779 1.00 98.44 91 THR A N 1
ATOM 633 C CA . THR A 1 91 ? 13.725 -2.928 -8.016 1.00 98.44 91 THR A CA 1
ATOM 634 C C . THR A 1 91 ? 13.179 -1.647 -7.380 1.00 98.44 91 THR A C 1
ATOM 636 O O . THR A 1 91 ? 12.081 -1.225 -7.740 1.00 98.44 91 THR A O 1
ATOM 639 N N . PRO A 1 92 ? 13.897 -0.992 -6.451 1.00 98.69 92 PRO A N 1
ATOM 640 C CA . PRO A 1 92 ? 13.441 0.281 -5.899 1.00 98.69 92 PRO A CA 1
ATOM 641 C C . PRO A 1 92 ? 13.125 1.303 -7.000 1.00 98.69 92 PRO A C 1
ATOM 643 O O . PRO A 1 92 ? 13.897 1.457 -7.950 1.00 98.69 92 PRO A O 1
ATOM 646 N N . GLY A 1 93 ? 11.993 1.992 -6.878 1.00 98.56 93 GLY A N 1
ATOM 647 C CA . GLY A 1 93 ? 11.502 2.926 -7.885 1.00 98.56 93 GLY A CA 1
ATOM 648 C C . GLY A 1 93 ? 10.017 3.261 -7.753 1.00 98.56 93 GLY A C 1
ATOM 649 O O . GLY A 1 93 ? 9.294 2.728 -6.909 1.00 98.56 93 GLY A O 1
ATOM 650 N N . VAL A 1 94 ? 9.568 4.166 -8.623 1.00 98.81 94 VAL A N 1
ATOM 651 C CA . VAL A 1 94 ? 8.172 4.609 -8.719 1.00 98.81 94 VAL A CA 1
ATOM 652 C C . VAL A 1 94 ? 7.552 4.039 -9.992 1.00 98.81 94 VAL A C 1
ATOM 654 O O . VAL A 1 94 ? 7.941 4.416 -11.100 1.00 98.81 94 VAL A O 1
ATOM 657 N N . TYR A 1 95 ? 6.582 3.148 -9.825 1.00 98.75 95 TYR A N 1
ATOM 658 C CA . TYR A 1 95 ? 5.880 2.441 -10.890 1.00 98.75 95 TYR A CA 1
ATOM 659 C C . TYR A 1 95 ? 4.472 3.007 -11.034 1.00 98.75 95 TYR A C 1
ATOM 661 O O . TYR A 1 95 ? 3.660 2.929 -10.112 1.00 98.75 95 TYR A O 1
ATOM 669 N N . CYS A 1 96 ? 4.187 3.597 -12.190 1.00 98.62 96 CYS A N 1
ATOM 670 C CA . CYS A 1 96 ? 2.944 4.319 -12.432 1.00 98.62 96 CYS A CA 1
ATOM 671 C C . CYS A 1 96 ? 2.101 3.639 -13.507 1.00 98.62 96 CYS A C 1
ATOM 673 O O . CYS A 1 96 ? 2.611 3.329 -14.585 1.00 98.62 96 CYS A O 1
ATOM 675 N N . THR A 1 97 ? 0.802 3.478 -13.263 1.00 98.38 97 THR A N 1
ATOM 676 C CA . THR A 1 97 ? -0.147 3.193 -14.348 1.00 98.38 97 THR A CA 1
ATOM 677 C C . THR A 1 97 ? -0.575 4.495 -15.027 1.00 98.38 97 THR A C 1
ATOM 679 O O . THR A 1 97 ? -0.558 5.572 -14.420 1.00 98.38 97 THR A O 1
ATOM 682 N N . THR A 1 98 ? -0.939 4.431 -16.310 1.00 96.25 98 THR A N 1
ATOM 683 C CA . THR A 1 98 ? -1.537 5.584 -17.001 1.00 96.25 98 THR A CA 1
ATOM 684 C C . THR A 1 98 ? -2.940 5.878 -16.473 1.00 96.25 98 THR A C 1
ATOM 686 O O . THR A 1 98 ? -3.521 5.073 -15.752 1.00 96.25 98 THR A O 1
ATOM 689 N N . ALA A 1 99 ? -3.519 7.018 -16.855 1.00 91.88 99 ALA A N 1
ATOM 690 C CA . ALA A 1 99 ? -4.869 7.383 -16.437 1.00 91.88 99 ALA A CA 1
ATOM 691 C C . ALA A 1 99 ? -5.893 6.259 -16.694 1.00 91.88 99 ALA A C 1
ATOM 693 O O . ALA A 1 99 ? -5.879 5.630 -17.754 1.00 91.88 99 ALA A O 1
ATOM 694 N N . SER A 1 100 ? -6.799 6.039 -15.735 1.00 92.25 100 SER A N 1
ATOM 695 C CA . SER A 1 100 ? -7.878 5.039 -15.831 1.00 92.25 100 SER A CA 1
ATOM 696 C C . SER A 1 100 ? -7.388 3.604 -16.086 1.00 92.25 100 SER A C 1
ATOM 698 O O . SER A 1 100 ? -8.013 2.850 -16.829 1.00 92.25 100 SER A O 1
ATOM 700 N N . SER A 1 101 ? -6.254 3.225 -15.494 1.00 96.62 101 SER A N 1
ATOM 701 C CA . SER A 1 101 ? -5.626 1.911 -15.665 1.00 96.62 101 SER A CA 1
ATOM 702 C C . SER A 1 101 ? -5.468 1.208 -14.318 1.00 96.62 101 SER A C 1
ATOM 704 O O . SER A 1 101 ? -4.769 1.695 -13.426 1.00 96.62 101 SER A O 1
ATOM 706 N N . ALA A 1 102 ? -6.123 0.054 -14.181 1.00 97.50 102 ALA A N 1
ATOM 707 C CA . ALA A 1 102 ? -6.041 -0.793 -12.995 1.00 97.50 102 ALA A CA 1
ATOM 708 C C . ALA A 1 102 ? -4.721 -1.578 -12.938 1.00 97.50 102 ALA A C 1
ATOM 710 O O . ALA A 1 102 ? -4.110 -1.858 -13.972 1.00 97.50 102 ALA A O 1
ATOM 711 N N . ALA A 1 103 ? -4.326 -1.977 -11.733 1.00 98.44 103 ALA A N 1
ATOM 712 C CA . ALA A 1 103 ? -3.223 -2.899 -11.500 1.00 98.44 103 ALA A CA 1
ATOM 713 C C . ALA A 1 103 ? -3.710 -4.141 -10.744 1.00 98.44 103 ALA A C 1
ATOM 715 O O . ALA A 1 103 ? -4.567 -4.065 -9.860 1.00 98.44 103 ALA A O 1
ATOM 716 N N . SER A 1 104 ? -3.139 -5.290 -11.082 1.00 98.62 104 SER A N 1
ATOM 717 C CA . SER A 1 104 ? -3.364 -6.559 -10.398 1.00 98.62 104 SER A CA 1
ATOM 718 C C . SER A 1 104 ? -2.034 -7.209 -10.039 1.00 98.62 104 SER A C 1
ATOM 720 O O . SER A 1 104 ? -1.066 -7.091 -10.785 1.00 98.62 104 SER A O 1
ATOM 722 N N . ILE A 1 105 ? -1.997 -7.944 -8.932 1.00 98.75 105 ILE A N 1
ATOM 723 C CA . ILE A 1 105 ? -0.946 -8.921 -8.641 1.00 98.75 105 ILE A CA 1
ATOM 724 C C . ILE A 1 105 ? -1.528 -10.307 -8.926 1.00 98.75 105 ILE A C 1
ATOM 726 O O . ILE A 1 105 ? -2.355 -10.813 -8.163 1.00 98.75 105 ILE A O 1
ATOM 730 N N . GLY A 1 106 ? -1.129 -10.900 -10.054 1.00 98.19 106 GLY A N 1
ATOM 731 C CA . GLY A 1 106 ? -1.519 -12.242 -10.479 1.00 98.19 106 GLY A CA 1
ATOM 732 C C . GLY A 1 106 ? -0.918 -13.368 -9.627 1.00 98.19 106 GLY A C 1
ATOM 733 O O . GLY A 1 106 ? -0.069 -13.151 -8.764 1.00 98.19 106 GLY A O 1
ATOM 734 N N . THR A 1 107 ? -1.346 -14.611 -9.877 1.00 96.06 107 THR A N 1
ATOM 735 C CA . THR A 1 107 ? -1.032 -15.789 -9.038 1.00 96.06 107 THR A CA 1
ATOM 736 C C . THR A 1 107 ? 0.464 -16.103 -8.941 1.00 96.06 107 THR A C 1
ATOM 738 O O . THR A 1 107 ? 0.910 -16.620 -7.920 1.00 96.06 107 THR A O 1
ATOM 741 N N . ALA A 1 108 ? 1.264 -15.769 -9.960 1.00 97.69 108 ALA A N 1
ATOM 742 C CA . ALA A 1 108 ? 2.722 -15.919 -9.876 1.00 97.69 108 ALA A CA 1
ATOM 743 C C . ALA A 1 108 ? 3.336 -15.019 -8.776 1.00 97.69 108 ALA A C 1
ATOM 745 O O . ALA A 1 108 ? 4.364 -15.354 -8.174 1.00 97.69 108 ALA A O 1
ATOM 746 N N . GLY A 1 109 ? 2.647 -13.928 -8.434 1.00 98.50 109 GLY A N 1
ATOM 747 C CA . GLY A 1 109 ? 3.098 -12.927 -7.485 1.00 98.50 109 GLY A CA 1
ATOM 748 C C . GLY A 1 109 ? 4.227 -12.068 -8.042 1.00 98.50 109 GLY A C 1
ATOM 749 O O . GLY A 1 109 ? 4.628 -12.195 -9.197 1.00 98.50 109 GLY A O 1
ATOM 750 N N . ILE A 1 110 ? 4.752 -11.204 -7.186 1.00 98.75 110 ILE A N 1
ATOM 751 C CA . ILE A 1 110 ? 5.888 -10.336 -7.493 1.00 98.75 110 ILE A CA 1
ATOM 752 C C . ILE A 1 110 ? 6.939 -10.441 -6.392 1.00 98.75 110 ILE A C 1
ATOM 754 O O . ILE A 1 110 ? 6.637 -10.803 -5.253 1.00 98.75 110 ILE A O 1
ATOM 758 N N . THR A 1 111 ? 8.178 -10.100 -6.720 1.00 98.81 111 THR A N 1
ATOM 759 C CA . THR A 1 111 ? 9.275 -9.951 -5.766 1.00 98.81 111 THR A CA 1
ATOM 760 C C . THR A 1 111 ? 9.830 -8.540 -5.856 1.00 98.81 111 THR A C 1
ATOM 762 O O . THR A 1 111 ? 10.239 -8.093 -6.924 1.00 98.81 111 THR A O 1
ATOM 765 N N . LEU A 1 112 ? 9.869 -7.856 -4.720 1.00 98.81 112 LEU A N 1
ATOM 766 C CA . LEU A 1 112 ? 10.518 -6.567 -4.544 1.00 98.81 112 LEU A CA 1
ATOM 767 C C . LEU A 1 112 ? 11.946 -6.849 -4.066 1.00 98.81 112 LEU A C 1
ATOM 769 O O . LEU A 1 112 ? 12.143 -7.439 -3.001 1.00 98.81 112 LEU A O 1
ATOM 773 N N . SER A 1 113 ? 12.937 -6.530 -4.896 1.00 98.50 113 SER A N 1
ATOM 774 C CA . SER A 1 113 ? 14.331 -6.933 -4.703 1.00 98.50 113 SER A CA 1
ATOM 775 C C . SER A 1 113 ? 15.271 -5.734 -4.688 1.00 98.50 113 SER A C 1
ATOM 777 O O . SER A 1 113 ? 15.463 -5.062 -5.700 1.00 98.50 113 SER A O 1
ATOM 779 N N . GLY A 1 114 ? 15.940 -5.540 -3.553 1.00 98.44 114 GLY A N 1
ATOM 780 C CA . GLY A 1 114 ? 16.906 -4.465 -3.346 1.00 98.44 114 GLY A CA 1
ATOM 781 C C . GLY A 1 114 ? 16.487 -3.524 -2.221 1.00 98.44 114 GLY A C 1
ATOM 782 O O . GLY A 1 114 ? 15.299 -3.318 -1.968 1.00 98.44 114 GLY A O 1
ATOM 783 N N . SER A 1 115 ? 17.471 -2.925 -1.556 1.00 98.00 115 SER A N 1
ATOM 784 C CA . SER A 1 115 ? 17.235 -1.882 -0.557 1.00 98.00 115 SER A CA 1
ATOM 785 C C . SER A 1 115 ? 16.790 -0.582 -1.225 1.00 98.00 115 SER A C 1
ATOM 787 O O . SER A 1 115 ? 17.504 -0.060 -2.084 1.00 98.00 115 SER A O 1
ATOM 789 N N . GLY A 1 116 ? 15.661 -0.031 -0.795 1.00 97.69 116 GLY A N 1
ATOM 790 C CA . GLY A 1 116 ? 15.150 1.254 -1.262 1.00 97.69 116 GLY A CA 1
ATOM 791 C C . GLY A 1 116 ? 13.627 1.287 -1.271 1.00 97.69 116 GLY A C 1
ATOM 792 O O . GLY A 1 116 ? 12.977 0.329 -0.860 1.00 97.69 116 GLY A O 1
ATOM 793 N N . THR A 1 117 ? 13.075 2.401 -1.744 1.00 98.50 117 THR A N 1
ATOM 794 C CA . THR A 1 117 ? 11.633 2.654 -1.741 1.00 98.50 117 THR A CA 1
ATOM 795 C C . THR A 1 117 ? 10.955 2.153 -3.011 1.00 98.50 117 THR A C 1
ATOM 797 O O . THR A 1 117 ? 11.454 2.365 -4.116 1.00 98.50 117 THR A O 1
ATOM 800 N N . TYR A 1 118 ? 9.787 1.542 -2.845 1.00 98.88 118 TYR A N 1
ATOM 801 C CA . TYR A 1 118 ? 8.899 1.087 -3.906 1.00 98.88 118 TYR A CA 1
ATOM 802 C C . TYR A 1 118 ? 7.587 1.853 -3.793 1.00 98.88 118 TYR A C 1
ATOM 804 O O . TYR A 1 118 ? 6.938 1.817 -2.749 1.00 98.88 118 TYR A O 1
ATOM 812 N N . ILE A 1 119 ? 7.192 2.548 -4.856 1.00 98.81 119 ILE A N 1
ATOM 813 C CA . ILE A 1 119 ? 5.926 3.286 -4.887 1.00 98.81 119 ILE A CA 1
ATOM 814 C C . ILE A 1 119 ? 5.137 2.838 -6.107 1.00 98.81 119 ILE A C 1
ATOM 816 O O . ILE A 1 119 ? 5.534 3.104 -7.240 1.00 98.81 119 ILE A O 1
ATOM 820 N N . PHE A 1 120 ? 4.000 2.195 -5.874 1.00 98.75 120 PHE A N 1
ATOM 821 C CA . PHE A 1 120 ? 3.058 1.798 -6.911 1.00 98.75 120 PHE A CA 1
ATOM 822 C C . PHE A 1 120 ? 1.911 2.807 -6.964 1.00 98.75 120 PHE A C 1
ATOM 824 O O . PHE A 1 120 ? 0.978 2.764 -6.160 1.00 98.75 120 PHE A O 1
ATOM 831 N N . ARG A 1 121 ? 1.996 3.738 -7.919 1.00 98.44 121 ARG A N 1
ATOM 832 C CA . ARG A 1 121 ? 0.987 4.778 -8.153 1.00 98.44 121 ARG A CA 1
ATOM 833 C C . ARG A 1 121 ? -0.022 4.279 -9.177 1.00 98.44 121 ARG A C 1
ATOM 835 O O . ARG A 1 121 ? 0.240 4.306 -10.382 1.00 98.44 121 ARG A O 1
ATOM 842 N N . VAL A 1 122 ? -1.174 3.819 -8.701 1.00 98.31 122 VAL A N 1
ATOM 843 C CA . VAL A 1 122 ? -2.190 3.190 -9.551 1.00 98.31 122 VAL A CA 1
ATOM 844 C C . VAL A 1 122 ? -3.311 4.191 -9.822 1.00 98.31 122 VAL A C 1
ATOM 846 O O . VAL A 1 122 ? -4.123 4.489 -8.955 1.00 98.31 122 VAL A O 1
ATOM 849 N N . ASN A 1 123 ? -3.393 4.720 -11.043 1.00 96.88 123 ASN A N 1
ATOM 850 C CA . ASN A 1 123 ? -4.510 5.567 -11.472 1.00 96.88 123 ASN A CA 1
ATOM 851 C C . ASN A 1 123 ? -5.726 4.702 -11.861 1.00 96.88 123 ASN A C 1
ATOM 853 O O . ASN A 1 123 ? -6.172 4.674 -13.009 1.00 96.88 123 ASN A O 1
ATOM 857 N N . GLY A 1 124 ? -6.206 3.919 -10.902 1.00 97.62 124 GLY A N 1
ATOM 858 C CA . GLY A 1 124 ? -7.235 2.904 -11.067 1.00 97.62 124 GLY A CA 1
ATOM 859 C C . GLY A 1 124 ? -7.357 2.038 -9.818 1.00 97.62 124 GLY A C 1
ATOM 860 O O . GLY A 1 124 ? -6.838 2.389 -8.760 1.00 97.62 124 GLY A O 1
ATOM 861 N N . ALA A 1 125 ? -8.060 0.915 -9.954 1.00 98.06 125 ALA A N 1
ATOM 862 C CA . ALA A 1 125 ? -8.213 -0.062 -8.881 1.00 98.06 125 ALA A CA 1
ATOM 863 C C . ALA A 1 125 ? -6.930 -0.883 -8.705 1.00 98.06 125 ALA A C 1
ATOM 865 O O . ALA A 1 125 ? -6.236 -1.165 -9.690 1.00 98.06 125 ALA A O 1
ATOM 866 N N . LEU A 1 126 ? -6.657 -1.303 -7.472 1.00 98.69 126 LEU A N 1
ATOM 867 C CA . LEU A 1 126 ? -5.601 -2.257 -7.143 1.00 98.69 126 LEU A CA 1
ATOM 868 C C . LEU A 1 126 ? -6.231 -3.577 -6.707 1.00 98.69 126 LEU A C 1
ATOM 870 O O . LEU A 1 126 ? -7.135 -3.607 -5.877 1.00 98.69 126 LEU A O 1
ATOM 874 N N . THR A 1 127 ? -5.750 -4.688 -7.252 1.00 98.56 127 THR A N 1
ATOM 875 C CA . THR A 1 127 ? -6.250 -6.010 -6.873 1.00 98.56 127 THR A CA 1
ATOM 876 C C . THR A 1 127 ? -5.124 -6.999 -6.618 1.00 98.56 127 THR A C 1
ATOM 878 O O . THR A 1 127 ? -4.075 -6.947 -7.257 1.00 98.56 127 THR A O 1
ATOM 881 N N . THR A 1 128 ? -5.344 -7.934 -5.701 1.00 98.62 128 THR A N 1
ATOM 882 C CA . THR A 1 128 ? -4.577 -9.181 -5.650 1.00 98.62 128 THR A CA 1
ATOM 883 C C . THR A 1 128 ? -5.515 -10.324 -5.999 1.00 98.62 128 THR A C 1
ATOM 885 O O . THR A 1 128 ? -6.657 -10.371 -5.537 1.00 98.62 128 THR A O 1
ATOM 888 N N . VAL A 1 129 ? -5.072 -11.259 -6.839 1.00 98.12 129 VAL A N 1
ATOM 889 C CA . VAL A 1 129 ? -5.854 -12.484 -7.062 1.00 98.12 129 VAL A CA 1
ATOM 890 C C . VAL A 1 129 ? -5.637 -13.452 -5.901 1.00 98.12 129 VAL A C 1
ATOM 892 O O . VAL A 1 129 ? -4.643 -13.355 -5.175 1.00 98.12 129 VAL A O 1
ATOM 895 N N . ALA A 1 130 ? -6.541 -14.417 -5.734 1.00 97.38 130 ALA A N 1
ATOM 896 C CA . ALA A 1 130 ? -6.400 -15.418 -4.683 1.00 97.38 130 ALA A CA 1
ATOM 897 C C . ALA A 1 130 ? -5.063 -16.176 -4.793 1.00 97.38 130 ALA A C 1
ATOM 899 O O . ALA A 1 130 ? -4.650 -16.566 -5.890 1.00 97.38 130 ALA A O 1
ATOM 900 N N . ASN A 1 131 ? -4.417 -16.417 -3.649 1.00 97.00 131 ASN A N 1
ATOM 901 C CA . ASN A 1 131 ? -3.112 -17.087 -3.524 1.00 97.00 131 ASN A CA 1
ATOM 902 C C . ASN A 1 131 ? -1.920 -16.365 -4.189 1.00 97.00 131 ASN A C 1
ATOM 904 O O . ASN A 1 131 ? -0.862 -16.968 -4.373 1.00 97.00 131 ASN A O 1
ATOM 908 N N . SER A 1 132 ? -2.068 -15.098 -4.585 1.00 98.44 132 SER A N 1
ATOM 909 C CA . SER A 1 132 ? -0.929 -14.288 -5.039 1.00 98.44 132 SER A CA 1
ATOM 910 C C . SER A 1 132 ? -0.056 -13.834 -3.865 1.00 98.44 132 SER A C 1
ATOM 912 O O . SER A 1 132 ? -0.474 -13.872 -2.710 1.00 98.44 132 SER A O 1
ATOM 914 N N . ALA A 1 133 ? 1.175 -13.403 -4.139 1.00 98.50 133 ALA A N 1
ATOM 915 C CA . ALA A 1 133 ? 2.076 -12.946 -3.085 1.00 98.50 133 ALA A CA 1
ATOM 916 C C . ALA A 1 133 ? 2.984 -11.807 -3.548 1.00 98.50 133 ALA A C 1
ATOM 918 O O . ALA A 1 133 ? 3.597 -11.889 -4.615 1.00 98.50 133 ALA A O 1
ATOM 919 N N . VAL A 1 134 ? 3.136 -10.796 -2.695 1.00 98.75 134 VAL A N 1
ATOM 920 C CA . VAL A 1 134 ? 4.276 -9.874 -2.713 1.00 98.75 134 VAL A CA 1
ATOM 921 C C . VAL A 1 134 ? 5.384 -10.482 -1.855 1.00 98.75 134 VAL A C 1
ATOM 923 O O . VAL A 1 134 ? 5.153 -10.854 -0.707 1.00 98.75 134 VAL A O 1
ATOM 926 N N . ARG A 1 135 ? 6.590 -10.613 -2.408 1.00 98.62 135 ARG A N 1
ATOM 927 C CA . ARG A 1 135 ? 7.761 -11.186 -1.725 1.00 98.62 135 ARG A CA 1
ATOM 928 C C . ARG A 1 135 ? 8.867 -10.150 -1.614 1.00 98.62 135 ARG A C 1
ATOM 930 O O . ARG A 1 135 ? 9.016 -9.316 -2.501 1.00 98.62 135 ARG A O 1
ATOM 937 N N . LEU A 1 136 ? 9.669 -10.232 -0.558 1.00 98.62 136 LEU A N 1
ATOM 938 C CA . LEU A 1 136 ? 10.838 -9.373 -0.365 1.00 98.62 136 LEU A CA 1
ATOM 939 C C . LEU A 1 136 ? 12.118 -10.173 -0.591 1.00 98.62 136 LEU A C 1
ATOM 941 O O . LEU A 1 136 ? 12.246 -11.299 -0.110 1.00 98.62 136 LEU A O 1
ATOM 945 N N . ALA A 1 137 ? 13.074 -9.585 -1.302 1.00 98.38 137 ALA A N 1
ATOM 946 C CA . ALA A 1 137 ? 14.393 -10.159 -1.528 1.00 98.38 137 ALA A CA 1
ATOM 947 C C . ALA A 1 137 ? 15.482 -9.085 -1.437 1.00 98.38 137 ALA A C 1
ATOM 949 O O . ALA A 1 137 ? 15.210 -7.885 -1.499 1.00 98.38 137 ALA A O 1
ATOM 950 N N . SER A 1 138 ? 16.736 -9.521 -1.307 1.00 96.81 138 SER A N 1
ATOM 951 C CA . SER A 1 138 ? 17.916 -8.652 -1.437 1.00 96.81 138 SER A CA 1
ATOM 952 C C . SER A 1 138 ? 17.839 -7.370 -0.585 1.00 96.81 138 SER A C 1
ATOM 954 O O . SER A 1 138 ? 18.110 -6.277 -1.076 1.00 96.81 138 SER A O 1
ATOM 956 N N . SER A 1 139 ? 17.443 -7.507 0.685 1.00 96.44 139 SER A N 1
ATOM 957 C CA . SER A 1 139 ? 17.310 -6.407 1.659 1.00 96.44 139 SER A CA 1
ATOM 958 C C . SER A 1 139 ? 16.159 -5.419 1.413 1.00 96.44 139 SER A C 1
ATOM 960 O O . SER A 1 139 ? 16.183 -4.317 1.960 1.00 96.44 139 SER A O 1
ATOM 962 N N . ALA A 1 140 ? 15.144 -5.792 0.627 1.00 97.69 140 ALA A N 1
ATOM 963 C CA . ALA A 1 140 ? 13.890 -5.043 0.579 1.00 97.69 140 ALA A CA 1
ATOM 964 C C . ALA A 1 140 ? 13.173 -5.073 1.943 1.00 97.69 140 ALA A C 1
ATOM 966 O O . ALA A 1 140 ? 13.217 -6.072 2.663 1.00 97.69 140 ALA A O 1
ATOM 967 N N . SER A 1 141 ? 12.501 -3.973 2.281 1.00 97.38 141 SER A N 1
ATOM 968 C CA . SER A 1 141 ? 11.856 -3.748 3.577 1.00 97.38 141 SER A CA 1
ATOM 969 C C . SER A 1 141 ? 10.383 -3.398 3.385 1.00 97.38 141 SER A C 1
ATOM 971 O O . SER A 1 141 ? 10.051 -2.550 2.561 1.00 97.38 141 SER A O 1
ATOM 973 N N . ALA A 1 142 ? 9.504 -4.015 4.182 1.00 94.56 142 ALA A N 1
ATOM 974 C CA . ALA A 1 142 ? 8.066 -3.730 4.183 1.00 94.56 142 ALA A CA 1
ATOM 975 C C . ALA A 1 142 ? 7.750 -2.251 4.471 1.00 94.56 142 ALA A C 1
ATOM 977 O O . ALA A 1 142 ? 6.780 -1.717 3.940 1.00 94.56 142 ALA A O 1
ATOM 978 N N . CYS A 1 143 ? 8.589 -1.583 5.270 1.00 95.81 143 CYS A N 1
ATOM 979 C CA . CYS A 1 143 ? 8.420 -0.174 5.630 1.00 95.81 14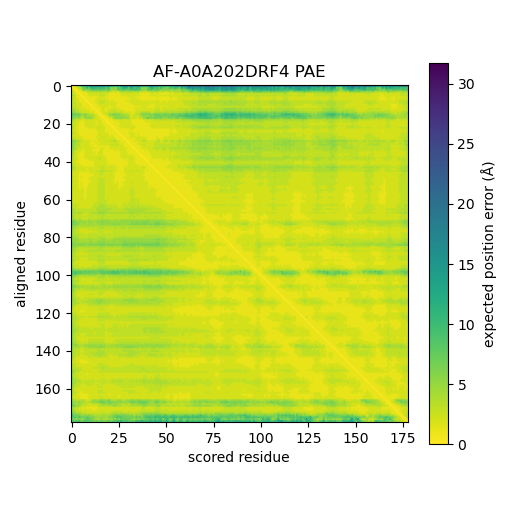3 CYS A CA 1
ATOM 980 C C . CYS A 1 143 ? 8.640 0.789 4.453 1.00 95.81 143 CYS A C 1
ATOM 982 O O . CYS A 1 143 ? 8.240 1.945 4.539 1.00 95.81 143 CYS A O 1
ATOM 984 N N . ASP A 1 144 ? 9.277 0.321 3.377 1.00 97.88 144 ASP A N 1
ATOM 985 C CA . ASP A 1 144 ? 9.659 1.133 2.223 1.00 97.88 144 ASP A CA 1
ATOM 986 C C . ASP A 1 144 ? 8.765 0.867 0.998 1.00 97.88 144 ASP A C 1
ATOM 988 O O . ASP A 1 144 ? 9.128 1.217 -0.125 1.00 97.88 144 ASP A O 1
ATOM 992 N N . ILE A 1 145 ? 7.603 0.230 1.185 1.00 98.75 145 ILE A N 1
ATOM 993 C CA . ILE A 1 145 ? 6.696 -0.172 0.102 1.00 98.75 145 ILE A CA 1
ATOM 994 C C . ILE A 1 145 ? 5.353 0.528 0.263 1.00 98.75 145 ILE A C 1
ATOM 996 O O . ILE A 1 145 ? 4.691 0.395 1.292 1.00 98.75 145 ILE A O 1
ATOM 1000 N N . PHE A 1 146 ? 4.939 1.241 -0.781 1.00 98.75 146 PHE A N 1
ATOM 1001 C CA . PHE A 1 146 ? 3.745 2.076 -0.778 1.00 98.75 146 PHE A CA 1
ATOM 1002 C C . PHE A 1 146 ? 2.874 1.811 -2.003 1.00 98.75 146 PHE A C 1
ATOM 1004 O O . PHE A 1 146 ? 3.368 1.746 -3.132 1.00 98.75 146 PHE A O 1
ATOM 1011 N N . TRP A 1 147 ? 1.568 1.734 -1.773 1.00 98.81 147 TRP A N 1
ATOM 1012 C CA . TRP A 1 147 ? 0.534 1.575 -2.788 1.00 98.81 147 TRP A CA 1
ATOM 1013 C C . TRP A 1 147 ? -0.419 2.769 -2.692 1.00 98.81 147 TRP A C 1
ATOM 1015 O O . TRP A 1 147 ? -0.894 3.097 -1.605 1.00 98.81 147 TRP A O 1
ATOM 1025 N N . THR A 1 148 ? -0.651 3.465 -3.808 1.00 98.31 148 THR A N 1
ATOM 1026 C CA . THR A 1 148 ? -1.528 4.651 -3.845 1.00 98.31 148 THR A CA 1
ATOM 1027 C C . THR A 1 148 ? -2.555 4.555 -4.974 1.00 98.31 148 THR A C 1
ATOM 1029 O O . THR A 1 148 ? -2.471 5.292 -5.967 1.00 98.31 148 THR A O 1
ATOM 1032 N N . PRO A 1 149 ? 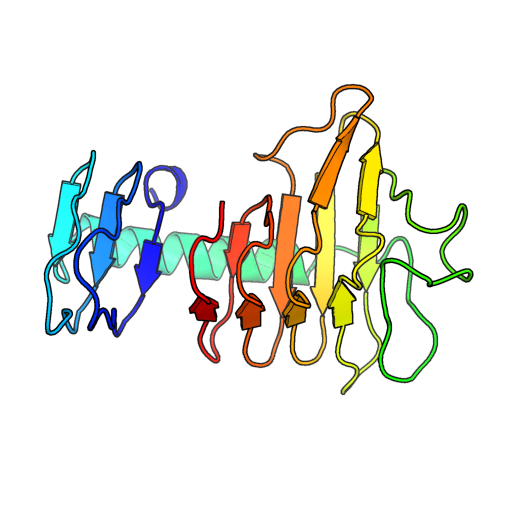-3.509 3.615 -4.884 1.00 98.19 149 PRO A N 1
ATOM 1033 C CA . PRO A 1 149 ? -4.568 3.518 -5.864 1.00 98.19 149 PRO A CA 1
ATOM 1034 C C . PRO A 1 149 ? -5.550 4.686 -5.746 1.00 98.19 149 PRO A C 1
ATOM 1036 O O . PRO A 1 149 ? -5.787 5.243 -4.675 1.00 98.19 149 PRO A O 1
ATOM 1039 N N . THR A 1 150 ? -6.111 5.094 -6.882 1.00 97.25 150 THR A N 1
ATOM 1040 C CA . THR A 1 150 ? -7.133 6.152 -6.940 1.00 97.25 150 THR A CA 1
ATOM 1041 C C . THR A 1 150 ? -8.556 5.599 -7.003 1.00 97.25 150 THR A C 1
ATOM 1043 O O . THR A 1 150 ? -9.507 6.377 -7.020 1.00 97.25 150 THR A O 1
ATOM 1046 N N . ALA A 1 151 ? -8.707 4.278 -7.089 1.00 96.94 151 ALA A N 1
ATOM 1047 C CA . ALA A 1 151 ? -9.967 3.555 -6.948 1.00 96.94 151 ALA A CA 1
ATOM 1048 C C . ALA A 1 151 ? -9.765 2.363 -5.997 1.00 96.94 151 ALA A C 1
ATOM 1050 O O . ALA A 1 151 ? -8.643 2.099 -5.586 1.00 96.94 151 ALA A O 1
ATOM 1051 N N . ALA A 1 152 ? -10.843 1.644 -5.681 1.00 97.19 152 ALA A N 1
ATOM 1052 C CA . ALA A 1 152 ? -10.851 0.645 -4.613 1.00 97.19 152 ALA A CA 1
ATOM 1053 C C . ALA A 1 152 ? -9.715 -0.394 -4.699 1.00 97.19 152 ALA A C 1
ATOM 1055 O O . ALA A 1 152 ? -9.440 -0.943 -5.776 1.00 97.19 152 ALA A O 1
ATOM 1056 N N . THR A 1 153 ? -9.144 -0.731 -3.542 1.00 98.69 153 THR A N 1
ATOM 1057 C CA . THR A 1 153 ? -8.289 -1.910 -3.360 1.00 98.69 153 THR A CA 1
ATOM 1058 C C . THR A 1 153 ? -9.122 -3.146 -3.015 1.00 98.69 153 THR A C 1
ATOM 1060 O O . THR A 1 153 ? -9.971 -3.119 -2.123 1.00 98.69 153 THR A O 1
ATOM 1063 N N . THR A 1 154 ? -8.863 -4.279 -3.674 1.00 98.44 154 THR A N 1
ATOM 1064 C CA . THR A 1 154 ? -9.437 -5.587 -3.304 1.00 98.44 154 THR A CA 1
ATOM 1065 C C . THR A 1 154 ? -8.354 -6.653 -3.193 1.00 98.44 154 THR A C 1
ATOM 1067 O O . THR A 1 154 ? -7.746 -7.035 -4.193 1.00 98.44 154 THR A O 1
ATOM 1070 N N . LEU A 1 155 ? -8.139 -7.171 -1.985 1.00 98.31 155 LEU A N 1
ATOM 1071 C CA . LEU A 1 155 ? -7.162 -8.222 -1.723 1.00 98.31 155 LEU A CA 1
ATOM 1072 C C . LEU A 1 155 ? -7.837 -9.598 -1.768 1.00 98.31 155 LEU A C 1
ATOM 1074 O O . LEU A 1 155 ? -8.686 -9.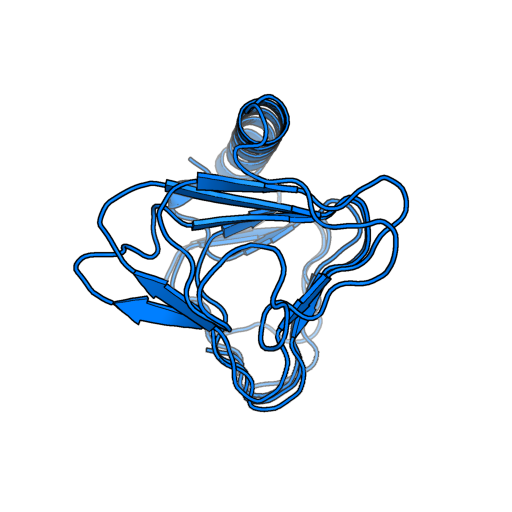910 -0.935 1.00 98.31 155 LEU A O 1
ATOM 1078 N N . GLY A 1 156 ? -7.492 -10.421 -2.754 1.00 97.62 156 GLY A N 1
ATOM 1079 C CA . GLY A 1 156 ? -8.053 -11.756 -2.947 1.00 97.62 156 GLY A CA 1
ATOM 1080 C C . GLY A 1 156 ? -7.593 -12.743 -1.876 1.00 97.62 156 GLY A C 1
ATOM 1081 O O . GLY A 1 156 ? -6.460 -12.667 -1.409 1.00 97.62 156 GLY A O 1
ATOM 1082 N N . ALA A 1 157 ? -8.462 -13.690 -1.514 1.00 96.12 157 ALA A N 1
ATOM 1083 C CA . ALA A 1 157 ? -8.244 -14.632 -0.412 1.00 96.12 157 ALA A CA 1
ATOM 1084 C C . ALA A 1 157 ? -6.898 -15.379 -0.473 1.00 96.12 157 ALA A C 1
ATOM 1086 O O . ALA A 1 157 ? -6.417 -15.735 -1.554 1.00 96.12 157 ALA A O 1
ATOM 1087 N N . ASN A 1 158 ? -6.322 -15.664 0.695 1.00 95.94 158 ASN A N 1
ATOM 1088 C CA . ASN A 1 158 ? -5.026 -16.326 0.866 1.00 95.94 158 ASN A CA 1
ATOM 1089 C C . ASN A 1 158 ? -3.861 -15.621 0.150 1.00 95.94 158 ASN A C 1
ATOM 1091 O O . ASN A 1 158 ? -2.863 -16.270 -0.169 1.00 95.94 158 ASN A O 1
ATOM 1095 N N . SER A 1 159 ? -3.991 -14.331 -0.183 1.00 97.94 159 SER A N 1
ATOM 1096 C CA . SER A 1 159 ? -2.868 -13.573 -0.733 1.00 97.94 159 SER A CA 1
ATOM 1097 C C . SER A 1 159 ? -1.971 -13.020 0.371 1.00 97.94 159 SER A C 1
ATOM 1099 O O . SER A 1 159 ? -2.416 -12.779 1.493 1.00 97.94 159 SER A O 1
ATOM 1101 N N . THR A 1 160 ? -0.699 -12.814 0.035 1.00 98.12 160 THR A N 1
ATOM 1102 C CA . THR A 1 160 ? 0.247 -12.082 0.883 1.00 98.12 160 THR A CA 1
ATOM 1103 C C . THR A 1 160 ? 0.444 -10.683 0.320 1.00 98.12 160 THR A C 1
ATOM 1105 O O . THR A 1 160 ? 0.927 -10.537 -0.810 1.00 98.12 160 THR A O 1
ATOM 1108 N N . PHE A 1 161 ? 0.095 -9.660 1.097 1.00 98.19 161 PHE A N 1
ATOM 1109 C CA . PHE A 1 161 ? 0.203 -8.260 0.694 1.00 98.19 161 PHE A CA 1
ATOM 1110 C C . PHE A 1 161 ? 1.178 -7.526 1.613 1.00 98.19 161 PHE A C 1
ATOM 1112 O O . PHE A 1 161 ? 1.041 -7.553 2.829 1.00 98.19 161 PHE A O 1
ATOM 1119 N N . ILE A 1 162 ? 2.183 -6.866 1.033 1.00 98.38 162 ILE A N 1
ATOM 1120 C CA . ILE A 1 162 ? 3.246 -6.206 1.796 1.00 98.38 162 ILE A CA 1
ATOM 1121 C C . ILE A 1 162 ? 3.308 -4.730 1.425 1.00 98.38 162 ILE A C 1
ATOM 1123 O O . ILE A 1 162 ? 3.381 -4.379 0.247 1.00 98.38 162 ILE A O 1
ATOM 1127 N N . GLY A 1 163 ? 3.350 -3.882 2.449 1.00 97.69 163 GLY A N 1
ATOM 1128 C CA . GLY A 1 163 ? 3.510 -2.438 2.329 1.00 97.69 163 GLY A CA 1
ATOM 1129 C C . GLY A 1 163 ? 2.338 -1.670 2.925 1.00 97.69 163 GLY A C 1
ATOM 1130 O O . GLY A 1 163 ? 1.447 -2.238 3.551 1.00 97.69 163 GLY A O 1
ATOM 1131 N N . THR A 1 164 ? 2.359 -0.358 2.723 1.00 98.00 164 THR A N 1
ATOM 1132 C CA . THR A 1 164 ? 1.302 0.558 3.159 1.00 98.00 164 THR A CA 1
ATOM 1133 C C . THR A 1 164 ? 0.404 0.893 1.974 1.00 98.00 164 THR A C 1
ATOM 1135 O O . THR A 1 164 ? 0.875 1.490 1.006 1.00 98.00 164 THR A O 1
ATOM 1138 N N . ASP A 1 165 ? -0.874 0.525 2.051 1.00 98.19 165 ASP A N 1
ATOM 1139 C CA . ASP A 1 165 ? -1.901 0.946 1.093 1.00 98.19 165 ASP A CA 1
ATOM 1140 C C . ASP A 1 165 ? -2.636 2.184 1.613 1.00 98.19 165 ASP A C 1
ATOM 1142 O O . ASP A 1 165 ? -3.116 2.201 2.750 1.00 98.19 165 ASP A O 1
ATOM 1146 N N . ILE A 1 166 ? -2.697 3.234 0.794 1.00 97.56 166 ILE A N 1
ATOM 1147 C CA . ILE A 1 166 ? -3.446 4.451 1.103 1.00 97.56 166 ILE A CA 1
ATOM 1148 C C . ILE A 1 166 ? -4.462 4.691 -0.013 1.00 97.56 166 ILE A C 1
ATOM 1150 O O . ILE A 1 166 ? -4.142 5.285 -1.045 1.00 97.56 166 ILE A O 1
ATOM 1154 N N . ASP A 1 167 ? -5.697 4.265 0.246 1.00 94.00 167 ASP A N 1
ATOM 1155 C CA . ASP A 1 167 ? -6.827 4.331 -0.678 1.00 94.00 167 ASP A CA 1
ATOM 1156 C C . ASP A 1 167 ? -7.999 5.119 -0.069 1.00 94.00 167 ASP A C 1
ATOM 1158 O O . ASP A 1 167 ? -8.473 4.832 1.032 1.00 94.00 167 ASP A O 1
ATOM 1162 N N . ALA A 1 168 ? -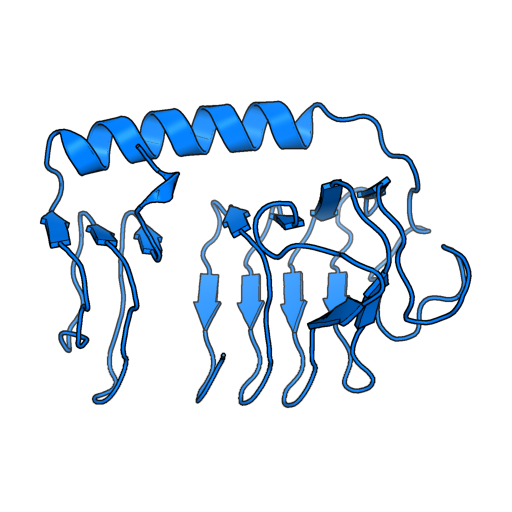8.498 6.109 -0.810 1.00 89.06 168 ALA A N 1
ATOM 1163 C CA . ALA A 1 168 ? -9.663 6.905 -0.426 1.00 89.06 168 ALA A CA 1
ATOM 1164 C C . ALA A 1 168 ? -11.009 6.275 -0.842 1.00 89.06 168 ALA A C 1
ATOM 1166 O O . ALA A 1 168 ? -12.060 6.711 -0.370 1.00 89.06 168 ALA A O 1
ATOM 1167 N N . SER A 1 169 ? -10.992 5.283 -1.735 1.00 92.81 169 SER A N 1
ATOM 1168 C CA . SER A 1 169 ? -12.178 4.614 -2.286 1.00 92.81 169 SER A CA 1
ATOM 1169 C C . SER A 1 169 ? -12.602 3.382 -1.486 1.00 92.81 169 SER A C 1
ATOM 1171 O O . SER A 1 169 ? -13.766 2.987 -1.554 1.00 92.81 169 SER A O 1
ATOM 1173 N N . GLY A 1 170 ? -11.686 2.813 -0.701 1.00 94.56 170 GLY A N 1
ATOM 1174 C CA . GLY A 1 170 ? -11.954 1.764 0.275 1.00 94.56 170 GLY A CA 1
ATOM 1175 C C . GLY A 1 170 ? -11.220 0.461 -0.029 1.00 94.56 170 GLY A C 1
ATOM 1176 O O . GLY A 1 170 ? -11.171 -0.001 -1.166 1.00 94.56 170 GLY A O 1
ATOM 1177 N N . VAL A 1 171 ? -10.726 -0.173 1.034 1.00 97.88 171 VAL A N 1
ATOM 1178 C CA . VAL A 1 171 ? -9.956 -1.419 0.968 1.00 97.88 171 VAL A CA 1
ATOM 1179 C C . VAL A 1 171 ? -10.827 -2.594 1.403 1.00 97.88 171 VAL A C 1
ATOM 1181 O O . VAL A 1 171 ? -11.348 -2.616 2.519 1.00 97.88 171 VAL A O 1
ATOM 1184 N N . THR A 1 172 ? -10.965 -3.594 0.532 1.00 97.00 172 THR A N 1
ATOM 1185 C CA . THR A 1 172 ? -11.617 -4.873 0.847 1.00 97.00 172 THR A CA 1
ATOM 1186 C C . THR A 1 172 ? -10.566 -5.962 1.012 1.00 97.00 172 THR A C 1
ATOM 1188 O O . THR A 1 172 ? -9.778 -6.208 0.101 1.00 97.00 172 THR A O 1
ATOM 1191 N N . ILE A 1 173 ? -10.573 -6.638 2.160 1.00 94.81 173 ILE A N 1
ATOM 1192 C CA . ILE A 1 173 ? -9.623 -7.701 2.503 1.00 94.81 173 ILE A CA 1
ATOM 1193 C C . ILE A 1 173 ? -10.363 -9.041 2.455 1.00 94.81 173 ILE A C 1
ATOM 1195 O O . ILE A 1 173 ? -11.367 -9.220 3.145 1.00 94.81 173 ILE A O 1
ATOM 1199 N N . GLY A 1 174 ? -9.902 -9.957 1.602 1.00 91.25 174 GLY A N 1
ATOM 1200 C CA . GLY A 1 174 ? -10.437 -11.312 1.486 1.00 91.25 174 GLY A CA 1
ATOM 1201 C C . GLY A 1 174 ? -10.120 -12.193 2.699 1.00 91.25 174 GLY A C 1
ATOM 1202 O O . GLY A 1 174 ? -9.558 -11.746 3.693 1.00 91.25 174 GLY A O 1
ATOM 1203 N N . ASP A 1 175 ? -10.483 -13.471 2.622 1.00 89.31 175 ASP A N 1
ATOM 1204 C CA . ASP A 1 175 ? -10.190 -14.420 3.701 1.00 89.31 175 ASP A CA 1
ATOM 1205 C C . ASP A 1 175 ? -8.681 -14.695 3.828 1.00 89.31 175 ASP A C 1
ATOM 1207 O O . ASP A 1 175 ? -7.993 -14.844 2.817 1.00 89.31 175 ASP A O 1
ATOM 1211 N N . THR A 1 176 ? -8.184 -14.795 5.065 1.00 87.44 176 THR A N 1
ATOM 1212 C CA . THR A 1 176 ? -6.811 -15.236 5.387 1.00 87.44 176 THR A CA 1
ATOM 1213 C C . THR A 1 176 ? -5.709 -14.476 4.619 1.00 87.44 176 THR A C 1
ATOM 1215 O O . THR A 1 176 ? -4.782 -15.067 4.072 1.00 87.44 176 THR A O 1
ATOM 1218 N N . ILE A 1 177 ? -5.807 -13.145 4.552 1.00 87.12 177 ILE A N 1
ATOM 1219 C CA . ILE A 1 177 ? -4.725 -12.293 4.024 1.00 87.12 177 ILE A CA 1
ATOM 1220 C C . ILE A 1 177 ? -3.640 -12.121 5.085 1.00 87.12 177 ILE A C 1
ATOM 1222 O O . ILE A 1 177 ? -3.956 -11.930 6.263 1.00 87.12 177 ILE A O 1
ATOM 1226 N N . THR A 1 178 ? -2.378 -12.169 4.659 1.00 81.00 178 THR A N 1
ATOM 1227 C CA . THR A 1 178 ? -1.195 -11.966 5.517 1.00 81.00 178 THR A CA 1
ATOM 1228 C C . THR A 1 178 ? -0.339 -10.810 5.051 1.00 81.00 178 THR A C 1
ATOM 1230 O O . THR A 1 178 ? -0.121 -10.738 3.815 1.00 81.00 178 THR A O 1
#

Foldseek 3Di:
DLVQDPEQDQADEDDDEDAEAEGEYEYQHYYPDDYHYNYYYHHPDPVSVVSVVVLVVVLVVLVPDDFPEEDPAAEEAQQADPVQHDHQEAEATEYEYPAAYEYEHEQSAHEYADDAAYEYHYNHEYEYAANHEYHYYHPYDLARYEYEYAAEYEYHHNYEDGHDYRYPHYYHYYHPYD